Protein AF-0000000084719074 (afdb_homodimer)

Sequence (348 aa):
MGEGAGAAGVDVIIRGARRSDALALYEIMSKPKVIWGTTVMPCTSELTAEKALGEENRHWFIATRARDGHVLGYLYLDWGHGRWRRIASLVMAIHDDAAGQGVGRMLLDKAIHVGFQYLDLQRIELEVYVDNPAAIHLYEKVGFVHEGTKRRNAIRDGVHVDGHMMAILKPLDGMGEGAGAAGVDVIIRGARRSDALALYEIMSKPKVIWGTTVMPCTSELTAEKALGEENRHWFIATRARDGHVLGYLYLDWGHGRWRRIASLVMAIHDDAAGQGVGRMLLDKAIHVGFQYLDLQRIELEVYVDNPAAIHLYEKVGFVHEGTKRRNAIRDGVHVDGHMMAILKPLDG

InterPro domains:
  IPR000182 GNAT domain [PF00583] (27-144)
  IPR000182 GNAT domain [PS51186] (12-173)
  IPR016181 Acyl-CoA N-acyltransferase [SSF55729] (11-170)

Solvent-accessible surface area (backbone atoms only — not comparable to full-atom values): 18556 Å² total; per-residue (Å²): 125,65,72,44,78,27,76,74,73,49,48,36,35,55,40,66,56,52,72,85,43,16,56,59,50,28,54,48,38,62,32,66,68,46,46,70,66,43,79,68,75,56,54,88,36,46,66,52,30,34,54,56,43,69,77,46,36,90,32,31,39,29,33,20,33,62,90,78,58,49,75,36,32,40,37,36,48,49,68,40,60,77,41,26,50,37,30,27,40,51,47,70,49,65,29,78,90,41,61,93,33,45,54,66,56,52,52,49,53,50,50,51,50,46,34,44,72,72,64,63,28,48,30,40,31,37,72,41,45,69,88,38,59,70,60,50,52,51,41,45,72,76,55,36,40,82,34,33,49,41,76,59,54,28,50,55,96,88,36,72,37,42,25,33,33,33,35,36,65,51,79,73,83,125,123,64,71,45,79,28,77,73,72,50,50,35,34,53,41,66,57,54,74,84,44,17,56,59,50,28,54,46,38,60,32,67,68,45,45,68,66,41,79,67,75,54,59,89,37,46,66,52,31,32,54,57,44,69,78,46,35,91,34,31,39,30,33,20,32,63,90,78,57,48,73,38,31,40,36,37,47,50,68,40,59,76,41,26,51,37,31,27,41,52,48,70,49,66,28,78,89,41,61,92,32,44,53,66,56,52,51,48,54,49,51,52,49,46,34,43,71,73,64,61,28,47,28,42,31,38,73,42,44,68,88,38,58,69,61,52,51,50,41,45,72,75,55,36,39,81,33,33,48,42,77,59,54,27,51,55,97,87,36,70,38,40,25,34,33,33,35,37,65,50,77,71,82,125

pLDDT: mean 87.61, std 13.09, range [34.0, 98.75]

Foldseek 3Di:
DDFDQFQPRFTKDKDWDDLVCLVVQLVQLPDPVNCQWDPDHRDPDSVSSSVVCPPCRVQKIWMAGPPPRRTFKIKGWQADDDVRRQETEMDMTGHPVCPPRCRVVVRVVVNVCCSVPPVVHFKYKYKTWPPCVVVVVSCVVSPKDFDDKAWQPDADPNDGTIITMIMDGRDDDD/DDFDQFQPRFTKDKDWDDLVCLVLQLVQLPDPVNCQWDPDHHDPDSVSSSVVCVPQRVQKIWMAGPPPRRTFKIKGWQADDDVRRQETEMDMTGHPVCPPRCSVVVRVVVNVCCSVPPVVHFKYKYKTWPPCVVVVVSCVVSPKDFDDKAWQPDADPNDGTIITMIMDGRDDDD

Secondary structure (DSSP, 8-state):
--EEE-TTS-EEEEEE--GGGHHHHHHHHTSHHHHHH-SSPP--SHHHHHHHHHH-GGGEEEEEETTT--EEEEEEEEE--GGGTTEEEEEEEE-GGGTTTTHHHHHHHHHHHHHHHTS--SEEEEEEETT-HHHHHHHHHHT-EEEEEEEEEEEETTEEEEEEEEEEEPPP--/--EEE-TTS-EEEEEE--GGGHHHHHHHHTSHHHHHH-SSPP-SSHHHHHHHHHH-GGGEEEEEETTT--EEEEEEEEE--GGGTTEEEEEEEE-GGGTTTTHHHHHHHHHHHHHHHTS--SEEEEEEETT-HHHHHHHHHHT-EEEEEEEEEEEETTEEEEEEEEEEEPPP--

Organism: Cystobacter fuscus (strain ATCC 25194 / DSM 2262 / NBRC 100088 / M29) (NCBI:txid1242864)

Nearest PDB structures (foldseek):
  2ge3-assembly1_B  TM=9.144E-01  e=3.349E-14  Agrobacterium tumefaciens
  7kwh-assembly1_D  TM=8.178E-01  e=2.440E-13  Vibrio cholerae O1 biovar El Tor str. N16961
  3tth-assembly1_A  TM=8.278E-01  e=2.746E-12  Coxiella burnetii
  3tth-assembly13_F  TM=8.161E-01  e=4.239E-12  Coxiella burnetii
  3igr-assembly1_A  TM=8.678E-01  e=1.370E-10  Aliivibrio fischeri ES114

Structure (mmCIF, N/CA/C/O backbone):
data_AF-0000000084719074-model_v1
#
loop_
_entity.id
_entity.type
_entity.pdbx_description
1 polymer Acetyltransferase
#
loop_
_atom_site.group_PDB
_atom_site.id
_atom_site.type_symbol
_atom_site.label_atom_id
_atom_site.label_alt_id
_atom_site.label_comp_id
_atom_site.label_asym_id
_atom_site.label_entity_id
_atom_site.label_seq_id
_atom_site.pdbx_PDB_ins_code
_atom_site.Cartn_x
_atom_site.Cartn_y
_atom_site.Cartn_z
_atom_site.occupancy
_atom_site.B_iso_or_equiv
_atom_site.auth_seq_id
_atom_site.auth_comp_id
_atom_site.auth_asym_id
_atom_site.auth_atom_id
_atom_site.pdbx_PDB_model_num
ATOM 1 N N . MET A 1 1 ? -17.156 25.031 9.469 1 34.31 1 MET A N 1
ATOM 2 C CA . MET A 1 1 ? -15.867 25.719 9.469 1 34.31 1 MET A CA 1
ATOM 3 C C . MET A 1 1 ? -15.211 25.625 10.844 1 34.31 1 MET A C 1
ATOM 5 O O . MET A 1 1 ? -15.609 26.344 11.773 1 34.31 1 MET A O 1
ATOM 9 N N . GLY A 1 2 ? -14.773 24.406 11.273 1 39.75 2 GLY A N 1
ATOM 10 C CA . GLY A 1 2 ? -14.445 24.359 12.688 1 39.75 2 GLY A CA 1
ATOM 11 C C . GLY A 1 2 ? -13.172 25.125 13.031 1 39.75 2 GLY A C 1
ATOM 12 O O . GLY A 1 2 ? -12.141 24.922 12.398 1 39.75 2 GLY A O 1
ATOM 13 N N . GLU A 1 3 ? -13.305 26.359 13.391 1 43.91 3 GLU A N 1
ATOM 14 C CA . GLU A 1 3 ? -12.266 27.203 13.977 1 43.91 3 GLU A CA 1
ATOM 15 C C . GLU A 1 3 ? -11.711 26.578 15.258 1 43.91 3 GLU A C 1
ATOM 17 O O . GLU A 1 3 ? -12.453 25.984 16.047 1 43.91 3 GLU A O 1
ATOM 22 N N . GLY A 1 4 ? -10.633 25.969 15.211 1 47.12 4 GLY A N 1
ATOM 23 C CA . GLY A 1 4 ? -10.141 25.562 16.516 1 47.12 4 GLY A CA 1
ATOM 24 C C . GLY A 1 4 ? -8.875 26.281 16.922 1 47.12 4 GLY A C 1
ATOM 25 O O . GLY A 1 4 ? -8.164 26.828 16.078 1 47.12 4 GLY A O 1
ATOM 26 N N . ALA A 1 5 ? -8.805 26.797 18.188 1 49.72 5 ALA A N 1
ATOM 27 C CA . ALA A 1 5 ? -7.637 27.438 18.781 1 49.72 5 ALA A CA 1
ATOM 28 C C . ALA A 1 5 ? -6.449 26.484 18.812 1 49.72 5 ALA A C 1
ATOM 30 O O . ALA A 1 5 ? -6.559 25.359 19.312 1 49.72 5 ALA A O 1
ATOM 31 N N . GLY A 1 6 ? -5.484 26.625 17.938 1 51.47 6 GLY A N 1
ATOM 32 C CA . GLY A 1 6 ? -4.266 25.844 18.031 1 51.47 6 GLY A CA 1
ATOM 33 C C . GLY A 1 6 ? -3.568 25.984 19.375 1 51.47 6 GLY A C 1
ATOM 34 O O . GLY A 1 6 ? -3.963 26.828 20.188 1 51.47 6 GLY A O 1
ATOM 35 N N . ALA A 1 7 ? -2.932 25 19.969 1 51.03 7 ALA A N 1
ATOM 36 C CA . ALA A 1 7 ? -2.316 25.094 21.281 1 51.03 7 ALA A CA 1
ATOM 37 C C . ALA A 1 7 ? -1.535 26.391 21.438 1 51.03 7 ALA A C 1
ATOM 39 O O . ALA A 1 7 ? -1.5 26.969 22.531 1 51.03 7 ALA A O 1
ATOM 40 N N . ALA A 1 8 ? -0.603 26.812 20.562 1 55 8 ALA A N 1
ATOM 41 C CA . ALA A 1 8 ? 0.341 27.859 20.938 1 55 8 ALA A CA 1
ATOM 42 C C . ALA A 1 8 ? -0.21 29.234 20.594 1 55 8 ALA A C 1
ATOM 44 O O . ALA A 1 8 ? 0.548 30.203 20.469 1 55 8 ALA A O 1
ATOM 45 N N . GLY A 1 9 ? -1.487 29.406 20.422 1 61.97 9 GLY A N 1
ATOM 46 C CA . GLY A 1 9 ? -1.935 30.781 20.25 1 61.97 9 GLY A CA 1
ATOM 47 C C . GLY A 1 9 ? -2.258 31.141 18.812 1 61.97 9 GLY A C 1
ATOM 48 O O . GLY A 1 9 ? -2.723 32.25 18.547 1 61.97 9 GLY A O 1
ATOM 49 N N . VAL A 1 10 ? -1.887 30.234 17.906 1 70.81 10 VAL A N 1
ATOM 50 C CA . VAL A 1 10 ? -2.182 30.578 16.516 1 70.81 10 VAL A CA 1
ATOM 51 C C . VAL A 1 10 ? -3.564 30.047 16.141 1 70.81 10 VAL A C 1
ATOM 53 O O . VAL A 1 10 ? -3.875 28.875 16.375 1 70.81 10 VAL A O 1
ATOM 56 N N . ASP A 1 11 ? -4.383 31.016 15.68 1 88.5 11 ASP A N 1
ATOM 57 C CA . ASP A 1 11 ? -5.699 30.609 15.195 1 88.5 11 ASP A CA 1
ATOM 58 C C . ASP A 1 11 ? -5.594 29.875 13.867 1 88.5 11 ASP A C 1
ATOM 60 O O . ASP A 1 11 ? -5.074 30.406 12.891 1 88.5 11 ASP A O 1
ATOM 64 N N . VAL A 1 12 ? -5.914 28.641 13.906 1 93.94 12 VAL A N 1
ATOM 65 C CA . VAL A 1 12 ? -5.793 27.781 12.734 1 93.94 12 VAL A CA 1
ATOM 66 C C . VAL A 1 12 ? -7.18 27.438 12.188 1 93.94 12 VAL A C 1
ATOM 68 O O . VAL A 1 12 ? -8.109 27.172 12.961 1 93.94 12 VAL A O 1
ATOM 71 N N . ILE A 1 13 ? -7.309 27.531 10.859 1 95.25 13 ILE A N 1
ATOM 72 C CA . ILE A 1 13 ? -8.516 27.125 10.156 1 95.25 13 ILE A CA 1
ATOM 73 C C . ILE A 1 13 ? -8.219 25.906 9.281 1 95.25 13 ILE A C 1
ATOM 75 O O . ILE A 1 13 ? -7.242 25.891 8.531 1 95.25 13 ILE A O 1
ATOM 79 N N . ILE A 1 14 ? -9.039 24.875 9.469 1 96.38 14 ILE A N 1
ATOM 80 C CA . ILE A 1 14 ? -8.938 23.719 8.586 1 96.38 14 ILE A CA 1
ATOM 81 C C . ILE A 1 14 ? -10.055 23.766 7.543 1 96.38 14 ILE A C 1
ATOM 83 O O . ILE A 1 14 ? -11.227 23.906 7.887 1 96.38 14 ILE A O 1
ATOM 87 N N . ARG A 1 15 ? -9.719 23.656 6.309 1 94.06 15 ARG A N 1
ATOM 88 C CA . ARG A 1 15 ? -10.688 23.719 5.223 1 94.06 15 ARG A CA 1
ATOM 89 C C . ARG A 1 15 ? -10.305 22.781 4.086 1 94.06 15 ARG A C 1
ATOM 91 O O . ARG A 1 15 ? -9.242 22.156 4.125 1 94.06 15 ARG A O 1
ATOM 98 N N . GLY A 1 16 ? -11.219 22.672 3.115 1 93.88 16 GLY A N 1
ATOM 99 C CA . GLY A 1 16 ? -10.875 21.969 1.893 1 93.88 16 GLY A CA 1
ATOM 100 C C . GLY A 1 16 ? -9.867 22.719 1.031 1 93.88 16 GLY A C 1
ATOM 101 O O . GLY A 1 16 ? -9.648 23.906 1.223 1 93.88 16 GLY A O 1
ATOM 102 N N . ALA A 1 17 ? -9.328 21.969 0.107 1 92.81 17 ALA A N 1
ATOM 103 C CA . ALA A 1 17 ? -8.312 22.562 -0.761 1 92.81 17 ALA A CA 1
ATOM 104 C C . ALA A 1 17 ? -8.945 23.406 -1.852 1 92.81 17 ALA A C 1
ATOM 106 O O . ALA A 1 17 ? -10.078 23.156 -2.27 1 92.81 17 ALA A O 1
ATOM 107 N N . ARG A 1 18 ? -8.242 24.422 -2.229 1 90.12 18 ARG A N 1
ATOM 108 C CA . ARG A 1 18 ? -8.531 25.25 -3.393 1 90.12 18 ARG A CA 1
ATOM 109 C C . ARG A 1 18 ? -7.414 25.172 -4.422 1 90.12 18 ARG A C 1
ATOM 111 O O . ARG A 1 18 ? -6.266 24.875 -4.078 1 90.12 18 ARG A O 1
ATOM 118 N N . ARG A 1 19 ? -7.758 25.406 -5.637 1 87.06 19 ARG A N 1
ATOM 119 C CA . ARG A 1 19 ? -6.742 25.375 -6.684 1 87.06 19 ARG A CA 1
ATOM 120 C C . ARG A 1 19 ? -5.605 26.344 -6.367 1 87.06 19 ARG A C 1
ATOM 122 O O . ARG A 1 19 ? -4.449 26.094 -6.695 1 87.06 19 ARG A O 1
ATOM 129 N N . SER A 1 20 ? -5.961 27.438 -5.758 1 89.31 20 SER A N 1
ATOM 130 C CA . SER A 1 20 ? -4.992 28.484 -5.441 1 89.31 20 SER A CA 1
ATOM 131 C C . SER A 1 20 ? -4.004 28.016 -4.379 1 89.31 20 SER A C 1
ATOM 133 O O . SER A 1 20 ? -3.002 28.688 -4.117 1 89.31 20 SER A O 1
ATOM 135 N N . ASP A 1 21 ? -4.258 26.859 -3.768 1 92.69 21 ASP A N 1
ATOM 136 C CA . ASP A 1 21 ? -3.354 26.328 -2.748 1 92.69 21 ASP A CA 1
ATOM 137 C C . ASP A 1 21 ? -2.16 25.625 -3.381 1 92.69 21 ASP A C 1
ATOM 139 O O . ASP A 1 21 ? -1.209 25.25 -2.688 1 92.69 21 ASP A O 1
ATOM 143 N N . ALA A 1 22 ? -2.184 25.469 -4.676 1 90.94 22 ALA A N 1
ATOM 144 C CA . ALA A 1 22 ? -1.226 24.625 -5.371 1 90.94 22 ALA A CA 1
ATOM 145 C C . ALA A 1 22 ? 0.208 25.062 -5.094 1 90.94 22 ALA A C 1
ATOM 147 O O . ALA A 1 22 ? 1.067 24.234 -4.77 1 90.94 22 ALA A O 1
ATOM 148 N N . LEU A 1 23 ? 0.449 26.328 -5.207 1 90.88 23 LEU A N 1
ATOM 149 C CA . LEU A 1 23 ? 1.805 26.828 -5.008 1 90.88 23 LEU A CA 1
ATOM 150 C C . LEU A 1 23 ? 2.264 26.594 -3.57 1 90.88 23 LEU A C 1
ATOM 152 O O . LEU A 1 23 ? 3.395 26.156 -3.338 1 90.88 23 LEU A O 1
ATOM 156 N N . ALA A 1 24 ? 1.438 26.922 -2.613 1 92.25 24 ALA A N 1
ATOM 157 C CA . ALA A 1 24 ? 1.777 26.734 -1.205 1 92.25 24 ALA A CA 1
ATOM 158 C C . ALA A 1 24 ? 2.053 25.266 -0.894 1 92.25 24 ALA A C 1
ATOM 160 O O . ALA A 1 24 ? 2.965 24.953 -0.128 1 92.25 24 ALA A O 1
ATOM 161 N N . LEU A 1 25 ? 1.274 24.391 -1.476 1 91.12 25 LEU A N 1
ATOM 162 C CA . LEU A 1 25 ? 1.477 22.969 -1.281 1 91.12 25 LEU A CA 1
ATOM 163 C C . LEU A 1 25 ? 2.814 22.516 -1.864 1 91.12 25 LEU A C 1
ATOM 165 O O . LEU A 1 25 ? 3.57 21.797 -1.214 1 91.12 25 LEU A O 1
ATOM 169 N N . TYR A 1 26 ? 3.053 22.969 -3.027 1 90.25 26 TYR A N 1
ATOM 170 C CA . TYR A 1 26 ? 4.332 22.656 -3.658 1 90.25 26 TYR A CA 1
ATOM 171 C C . TYR A 1 26 ? 5.496 23.125 -2.791 1 90.25 26 TYR A C 1
ATOM 173 O O . TYR A 1 26 ? 6.48 22.391 -2.625 1 90.25 26 TYR A O 1
ATOM 181 N N . GLU A 1 27 ? 5.371 24.266 -2.283 1 91.12 27 GLU A N 1
ATOM 182 C CA . GLU A 1 27 ? 6.434 24.828 -1.446 1 91.12 27 GLU A CA 1
ATOM 183 C C . GLU A 1 27 ? 6.66 23.969 -0.205 1 91.12 27 GLU A C 1
ATOM 185 O O . GLU A 1 27 ? 7.805 23.703 0.169 1 91.12 27 GLU A O 1
ATOM 190 N N . ILE A 1 28 ? 5.625 23.609 0.421 1 91.56 28 ILE A N 1
ATOM 191 C CA . ILE A 1 28 ? 5.738 22.766 1.608 1 91.56 28 ILE A CA 1
ATOM 192 C C . ILE A 1 28 ? 6.352 21.422 1.229 1 91.56 28 ILE A C 1
ATOM 194 O O . ILE A 1 28 ? 7.277 20.953 1.891 1 91.56 28 ILE A O 1
ATOM 198 N N . MET A 1 29 ? 5.875 20.875 0.114 1 89.88 29 MET A N 1
ATOM 199 C CA . MET A 1 29 ? 6.309 19.547 -0.33 1 89.88 29 MET A CA 1
ATOM 200 C C . MET A 1 29 ? 7.781 19.562 -0.727 1 89.88 29 MET A C 1
ATOM 202 O O . MET A 1 29 ? 8.438 18.516 -0.728 1 89.88 29 MET A O 1
ATOM 206 N N . SER A 1 30 ? 8.273 20.719 -0.996 1 88.19 30 SER A N 1
ATOM 207 C CA . SER A 1 30 ? 9.641 20.844 -1.494 1 88.19 30 SER A CA 1
ATOM 208 C C . SER A 1 30 ? 10.625 21.094 -0.355 1 88.19 30 SER A C 1
ATOM 210 O O . SER A 1 30 ? 11.836 21.141 -0.573 1 88.19 30 SER A O 1
ATOM 212 N N . LYS A 1 31 ? 10.141 21.25 0.802 1 90.06 31 LYS A N 1
ATOM 213 C CA . LYS A 1 31 ? 11.039 21.484 1.935 1 90.06 31 LYS A CA 1
ATOM 214 C C . LYS A 1 31 ? 11.844 20.234 2.266 1 90.06 31 LYS A C 1
ATOM 216 O O . LYS A 1 31 ? 11.312 19.125 2.242 1 90.06 31 LYS A O 1
ATOM 221 N N . PRO A 1 32 ? 13.062 20.375 2.605 1 87.19 32 PRO A N 1
ATOM 222 C CA . PRO A 1 32 ? 13.953 19.234 2.83 1 87.19 32 PRO A CA 1
ATOM 223 C C . PRO A 1 32 ? 13.453 18.312 3.939 1 87.19 32 PRO A C 1
ATOM 225 O O . PRO A 1 32 ? 13.523 17.094 3.807 1 87.19 32 PRO A O 1
ATOM 228 N N . LYS A 1 33 ? 12.945 18.875 4.992 1 87.12 33 LYS A N 1
ATOM 229 C CA . LYS A 1 33 ? 12.469 18.062 6.105 1 87.12 33 LYS A CA 1
ATOM 230 C C . LYS A 1 33 ? 11.25 17.234 5.699 1 87.12 33 LYS A C 1
ATOM 232 O O . LYS A 1 33 ? 11.102 16.078 6.117 1 87.12 33 LYS A O 1
ATOM 237 N N . VAL A 1 34 ? 10.43 17.859 4.941 1 87.88 34 VAL A N 1
ATOM 238 C CA . VAL A 1 34 ? 9.234 17.172 4.457 1 87.88 34 VAL A CA 1
ATOM 239 C C . VAL A 1 34 ? 9.641 16.047 3.506 1 87.88 34 VAL A C 1
ATOM 241 O O . VAL A 1 34 ? 9.172 14.906 3.639 1 87.88 34 VAL A O 1
ATOM 244 N N . ILE A 1 35 ? 10.5 16.391 2.619 1 84.75 35 ILE A N 1
ATOM 245 C CA . ILE A 1 35 ? 11.008 15.398 1.67 1 84.75 35 ILE A CA 1
ATOM 246 C C . ILE A 1 35 ? 11.656 14.242 2.424 1 84.75 35 ILE A C 1
ATOM 248 O O . ILE A 1 35 ? 11.398 13.078 2.123 1 84.75 35 ILE A O 1
ATOM 252 N N . TRP A 1 36 ? 12.359 14.578 3.393 1 84.75 36 TRP A N 1
ATOM 253 C CA . TRP A 1 36 ? 13.086 13.57 4.156 1 84.75 36 TRP A CA 1
ATOM 254 C C . TRP A 1 36 ? 12.117 12.688 4.949 1 84.75 36 TRP A C 1
ATOM 256 O O . TRP A 1 36 ? 12.328 11.477 5.059 1 84.75 36 TRP A O 1
ATOM 266 N N . GLY A 1 37 ? 11.07 13.195 5.371 1 84.44 37 GLY A N 1
ATOM 267 C CA . GLY A 1 37 ? 10.195 12.5 6.301 1 84.44 37 GLY A CA 1
ATOM 268 C C . GLY A 1 37 ? 9.047 11.781 5.621 1 84.44 37 GLY A C 1
ATOM 269 O O . GLY A 1 37 ? 8.305 11.031 6.262 1 84.44 37 GLY A O 1
ATOM 270 N N . THR A 1 38 ? 8.969 12.016 4.344 1 80.88 38 THR A N 1
ATOM 271 C CA . THR A 1 38 ? 7.797 11.438 3.686 1 80.88 38 THR A CA 1
ATOM 272 C C . THR A 1 38 ? 8.211 10.359 2.695 1 80.88 38 THR A C 1
ATOM 274 O O . THR A 1 38 ? 9.32 10.391 2.158 1 80.88 38 THR A O 1
ATOM 277 N N . THR A 1 39 ? 7.258 9.461 2.566 1 72.38 39 THR A N 1
ATOM 278 C CA . THR A 1 39 ? 7.5 8.328 1.681 1 72.38 39 THR A CA 1
ATOM 279 C C . THR A 1 39 ? 7.102 8.664 0.247 1 72.38 39 THR A C 1
ATOM 281 O O . THR A 1 39 ? 7.562 8.023 -0.7 1 72.38 39 THR A O 1
ATOM 284 N N . VAL A 1 40 ? 6.191 9.602 0.145 1 64.56 40 VAL A N 1
ATOM 285 C CA . VAL A 1 40 ? 5.633 9.938 -1.161 1 64.56 40 VAL A CA 1
ATOM 286 C C . VAL A 1 40 ? 6.512 10.984 -1.844 1 64.56 40 VAL A C 1
ATOM 288 O O . VAL A 1 40 ? 7.078 11.859 -1.181 1 64.56 40 VAL A O 1
ATOM 291 N N . MET A 1 41 ? 6.898 10.664 -3.141 1 60.56 41 MET A N 1
ATOM 292 C CA . MET A 1 41 ? 7.773 11.57 -3.877 1 60.56 41 MET A CA 1
ATOM 293 C C . MET A 1 41 ? 7.156 12.969 -3.971 1 60.56 41 MET A C 1
ATOM 295 O O . MET A 1 41 ? 5.969 13.102 -4.273 1 60.56 41 MET A O 1
ATOM 299 N N . PRO A 1 42 ? 7.992 13.867 -3.676 1 61.66 42 PRO A N 1
ATOM 300 C CA . PRO A 1 42 ? 7.586 15.273 -3.684 1 61.66 42 PRO A CA 1
ATOM 301 C C . PRO A 1 42 ? 7.086 15.734 -5.051 1 61.66 42 PRO A C 1
ATOM 303 O O . PRO A 1 42 ? 7.477 15.18 -6.078 1 61.66 42 PRO A O 1
ATOM 306 N N . CYS A 1 43 ? 6.004 16.359 -5.102 1 65.38 43 CYS A N 1
ATOM 307 C CA . CYS A 1 43 ? 5.566 17.109 -6.281 1 65.38 43 CYS A CA 1
ATOM 308 C C . CYS A 1 43 ? 6.73 17.859 -6.906 1 65.38 43 CYS A C 1
ATOM 310 O O . CYS A 1 43 ? 7.488 18.531 -6.203 1 65.38 43 CYS A O 1
ATOM 312 N N . THR A 1 44 ? 6.801 17.625 -8.195 1 68.62 44 THR A N 1
ATOM 313 C CA . THR A 1 44 ? 7.961 18.172 -8.898 1 68.62 44 THR A CA 1
ATOM 314 C C . THR A 1 44 ? 7.684 19.578 -9.383 1 68.62 44 THR A C 1
ATOM 316 O O . THR A 1 44 ? 8.602 20.281 -9.82 1 68.62 44 THR A O 1
ATOM 319 N N . SER A 1 45 ? 6.402 19.938 -9.367 1 74.81 45 SER A N 1
ATOM 320 C CA . SER A 1 45 ? 6.066 21.266 -9.844 1 74.81 45 SER A CA 1
ATOM 321 C C . SER A 1 45 ? 4.723 21.734 -9.297 1 74.81 45 SER A C 1
ATOM 323 O O . SER A 1 45 ? 3.951 20.938 -8.766 1 74.81 45 SER A O 1
ATOM 325 N N . GLU A 1 46 ? 4.617 22.969 -9.438 1 78.06 46 GLU A N 1
ATOM 326 C CA . GLU A 1 46 ? 3.314 23.531 -9.094 1 78.06 46 GLU A CA 1
ATOM 327 C C . GLU A 1 46 ? 2.205 22.891 -9.922 1 78.06 46 GLU A C 1
ATOM 329 O O . GLU A 1 46 ? 1.106 22.656 -9.422 1 78.06 46 GLU A O 1
ATOM 334 N N . LEU A 1 47 ? 2.475 22.672 -11.078 1 74.94 47 LEU A N 1
ATOM 335 C CA . LEU A 1 47 ? 1.501 22.094 -11.992 1 74.94 47 LEU A CA 1
ATOM 336 C C . LEU A 1 47 ? 1.077 20.703 -11.516 1 74.94 47 LEU A C 1
ATOM 338 O O . LEU A 1 47 ? -0.103 20.359 -11.586 1 74.94 47 LEU A O 1
ATOM 342 N N . THR A 1 48 ? 2 20.016 -11.023 1 76.56 48 THR A N 1
ATOM 343 C CA . THR A 1 48 ? 1.686 18.672 -10.523 1 76.56 48 THR A CA 1
ATOM 344 C C . THR A 1 48 ? 0.817 18.75 -9.273 1 76.56 48 THR A C 1
ATOM 346 O O . THR A 1 48 ? -0.083 17.938 -9.086 1 76.56 48 THR A O 1
ATOM 349 N N . ALA A 1 49 ? 1.174 19.75 -8.555 1 79 49 ALA A N 1
ATOM 350 C CA . ALA A 1 49 ? 0.364 19.969 -7.359 1 79 49 ALA A CA 1
ATOM 351 C C . ALA A 1 49 ? -1.064 20.359 -7.73 1 79 49 ALA A C 1
ATOM 353 O O . ALA A 1 49 ? -2.021 19.891 -7.102 1 79 49 ALA A O 1
ATOM 354 N N . GLU A 1 50 ? -1.224 21.125 -8.688 1 79.06 50 GLU A N 1
ATOM 355 C CA . GLU A 1 50 ? -2.543 21.547 -9.156 1 79.06 50 GLU A CA 1
ATOM 356 C C . GLU A 1 50 ? -3.35 20.359 -9.664 1 79.06 50 GLU A C 1
ATOM 358 O O . GLU A 1 50 ? -4.547 20.234 -9.383 1 79.06 50 GLU A O 1
ATOM 363 N N . LYS A 1 51 ? -2.762 19.594 -10.391 1 77.12 51 LYS A N 1
ATOM 364 C CA . LYS A 1 51 ? -3.43 18.406 -10.922 1 77.12 51 LYS A CA 1
ATOM 365 C C . LYS A 1 51 ? -3.904 17.484 -9.805 1 77.12 51 LYS A C 1
ATOM 367 O O . LYS A 1 51 ? -5.016 16.953 -9.859 1 77.12 51 LYS A O 1
ATOM 372 N N . ALA A 1 52 ? -3.029 17.422 -8.914 1 75.56 52 ALA A N 1
ATOM 373 C CA . ALA A 1 52 ? -3.381 16.578 -7.773 1 75.56 52 ALA A CA 1
ATOM 374 C C . ALA A 1 52 ? -4.586 17.141 -7.027 1 75.56 52 ALA A C 1
ATOM 376 O O . ALA A 1 52 ? -5.441 16.375 -6.562 1 75.56 52 ALA A O 1
ATOM 377 N N . LEU A 1 53 ? -4.625 18.422 -6.906 1 81.06 53 LEU A N 1
ATOM 378 C CA . LEU A 1 53 ? -5.707 19.094 -6.195 1 81.06 53 LEU A CA 1
ATOM 379 C C . LEU A 1 53 ? -7.016 18.969 -6.969 1 81.06 53 LEU A C 1
ATOM 381 O O . LEU A 1 53 ? -8.086 18.844 -6.367 1 81.06 53 LEU A O 1
ATOM 385 N N . GLY A 1 54 ? -7.094 19.109 -8.242 1 70.12 54 GLY A N 1
ATOM 386 C CA . GLY A 1 54 ? -8.266 19.141 -9.094 1 70.12 54 GLY A CA 1
ATOM 387 C C . GLY A 1 54 ? -8.992 17.797 -9.164 1 70.12 54 GLY A C 1
ATOM 388 O O . GLY A 1 54 ? -10.219 17.766 -9.242 1 70.12 54 GLY A O 1
ATOM 389 N N . GLU A 1 55 ? -8.43 16.828 -9.172 1 64.12 55 GLU A N 1
ATOM 390 C CA . GLU A 1 55 ? -9.039 15.516 -9.391 1 64.12 55 GLU A CA 1
ATOM 391 C C . GLU A 1 55 ? -9.648 14.969 -8.102 1 64.12 55 GLU A C 1
ATOM 393 O O . GLU A 1 55 ? -10.625 14.219 -8.141 1 64.12 55 GLU A O 1
ATOM 398 N N . GLU A 1 56 ? -9.211 15.352 -7 1 63.69 56 GLU A N 1
ATOM 399 C CA . GLU A 1 56 ? -9.586 14.656 -5.773 1 63.69 56 GLU A CA 1
ATOM 400 C C . GLU A 1 56 ? -9.68 15.617 -4.594 1 63.69 56 GLU A C 1
ATOM 402 O O . GLU A 1 56 ? -9.203 15.312 -3.498 1 63.69 56 GLU A O 1
ATOM 407 N N . ASN A 1 57 ? -10.352 16.812 -4.754 1 67.06 57 ASN A N 1
ATOM 408 C CA . ASN A 1 57 ? -10.344 17.938 -3.816 1 67.06 57 ASN A CA 1
ATOM 409 C C . ASN A 1 57 ? -10.969 17.547 -2.48 1 67.06 57 ASN A C 1
ATOM 411 O O . ASN A 1 57 ? -10.508 17.984 -1.425 1 67.06 57 ASN A O 1
ATOM 415 N N . ARG A 1 58 ? -11.914 16.578 -2.486 1 76.06 58 ARG A N 1
ATOM 416 C CA . ARG A 1 58 ? -12.617 16.234 -1.255 1 76.06 58 ARG A CA 1
ATOM 417 C C . ARG A 1 58 ? -11.727 15.43 -0.321 1 76.06 58 ARG A C 1
ATOM 419 O O . ARG A 1 58 ? -12.062 15.227 0.848 1 76.06 58 ARG A O 1
ATOM 426 N N . HIS A 1 59 ? -10.594 15.164 -0.714 1 89.12 59 HIS A N 1
ATOM 427 C CA . HIS A 1 59 ? -9.711 14.305 0.07 1 89.12 59 HIS A CA 1
ATOM 428 C C . HIS A 1 59 ? -8.578 15.109 0.698 1 89.12 59 HIS A C 1
ATOM 430 O O . HIS A 1 59 ? -7.77 14.562 1.45 1 89.12 59 HIS A O 1
ATOM 436 N N . TRP A 1 60 ? -8.711 16.438 0.371 1 94.25 60 TRP A N 1
ATOM 437 C CA . TRP A 1 60 ? -7.652 17.312 0.865 1 94.25 60 TRP A CA 1
ATOM 438 C C . TRP A 1 60 ? -8.148 18.141 2.037 1 94.25 60 TRP A C 1
ATOM 440 O O . TRP A 1 60 ? -9.25 18.688 1.998 1 94.25 60 TRP A O 1
ATOM 450 N N . PHE A 1 61 ? -7.332 18.297 3.043 1 96 61 PHE A N 1
ATOM 451 C CA . PHE A 1 61 ? -7.52 19.172 4.191 1 96 61 PHE A CA 1
ATOM 452 C C . PHE A 1 61 ? -6.352 20.141 4.328 1 96 61 PHE A C 1
ATOM 454 O O . PHE A 1 61 ? -5.195 19.719 4.414 1 96 61 PHE A O 1
ATOM 461 N N . ILE A 1 62 ? -6.711 21.391 4.371 1 96.19 62 ILE A N 1
ATOM 462 C CA . ILE A 1 62 ? -5.691 22.422 4.426 1 96.19 62 ILE A CA 1
ATOM 463 C C . ILE A 1 62 ? -5.801 23.188 5.742 1 96.19 62 ILE A C 1
ATOM 465 O O . ILE A 1 62 ? -6.887 23.625 6.125 1 96.19 62 ILE A O 1
ATOM 469 N N . ALA A 1 63 ? -4.68 23.281 6.43 1 97.12 63 ALA A N 1
ATOM 470 C CA . ALA A 1 63 ? -4.594 24.141 7.609 1 97.12 63 ALA A CA 1
ATOM 471 C C . ALA A 1 63 ? -4.02 25.5 7.25 1 97.12 63 ALA A C 1
ATOM 473 O O . ALA A 1 63 ? -2.943 25.594 6.656 1 97.12 63 ALA A O 1
ATOM 474 N N . THR A 1 64 ? -4.762 26.531 7.621 1 96.25 64 THR A N 1
ATOM 475 C CA . THR A 1 64 ? -4.297 27.891 7.355 1 96.25 64 THR A CA 1
ATOM 476 C C . THR A 1 64 ? -4.312 28.734 8.633 1 96.25 64 THR A C 1
ATOM 478 O O . THR A 1 64 ? -5.105 28.469 9.539 1 96.25 64 THR A O 1
ATOM 481 N N . ARG A 1 65 ? -3.361 29.609 8.625 1 94.44 65 ARG A N 1
ATOM 482 C CA . ARG A 1 65 ? -3.391 30.609 9.688 1 94.44 65 ARG A CA 1
ATOM 483 C C . ARG A 1 65 ? -4.559 31.578 9.508 1 94.44 65 ARG A C 1
ATOM 485 O O . ARG A 1 65 ? -4.711 32.188 8.438 1 94.44 65 ARG A O 1
ATOM 492 N N . ALA A 1 66 ? -5.289 31.812 10.523 1 93 66 ALA A N 1
ATOM 493 C CA . ALA A 1 66 ? -6.516 32.594 10.422 1 93 66 ALA A CA 1
ATOM 494 C C . ALA A 1 66 ? -6.207 34.031 10.031 1 93 66 ALA A C 1
ATOM 496 O O . ALA A 1 66 ? -6.934 34.625 9.242 1 93 66 ALA A O 1
ATOM 497 N N . ARG A 1 67 ? -5.137 34.562 10.461 1 91.44 67 ARG A N 1
ATOM 498 C CA . ARG A 1 67 ? -4.84 36 10.344 1 91.44 67 ARG A CA 1
ATOM 499 C C . ARG A 1 67 ? -4.508 36.344 8.906 1 91.44 67 ARG A C 1
ATOM 501 O O . ARG A 1 67 ? -4.816 37.469 8.453 1 91.44 67 ARG A O 1
ATOM 508 N N . ASP A 1 68 ? -3.936 35.5 8.094 1 92 68 ASP A N 1
ATOM 509 C CA . ASP A 1 68 ? -3.447 35.906 6.789 1 92 68 ASP A CA 1
ATOM 510 C C . ASP A 1 68 ? -3.654 34.812 5.746 1 92 68 ASP A C 1
ATOM 512 O O . ASP A 1 68 ? -3.299 35 4.578 1 92 68 ASP A O 1
ATOM 516 N N . GLY A 1 69 ? -4.141 33.688 6.195 1 93.19 69 GLY A N 1
ATOM 517 C CA . GLY A 1 69 ? -4.449 32.656 5.246 1 93.19 69 GLY A CA 1
ATOM 518 C C . GLY A 1 69 ? -3.23 31.828 4.844 1 93.19 69 GLY A C 1
ATOM 519 O O . GLY A 1 69 ? -3.314 30.969 3.965 1 93.19 69 GLY A O 1
ATOM 520 N N . HIS A 1 70 ? -2.111 32.062 5.516 1 93.94 70 HIS A N 1
ATOM 521 C CA . HIS A 1 70 ? -0.896 31.328 5.211 1 93.94 70 HIS A CA 1
ATOM 522 C C . HIS A 1 70 ? -1.091 29.828 5.453 1 93.94 70 HIS A C 1
ATOM 524 O O . HIS A 1 70 ? -1.576 29.438 6.516 1 93.94 70 HIS A O 1
ATOM 530 N N . VAL A 1 71 ? -0.782 29.062 4.395 1 95.5 71 VAL A N 1
ATOM 531 C CA . VAL A 1 71 ? -0.931 27.625 4.523 1 95.5 71 VAL A CA 1
ATOM 532 C C . VAL A 1 71 ? 0.136 27.078 5.469 1 95.5 71 VAL A C 1
ATOM 534 O O . VAL A 1 71 ? 1.33 27.297 5.27 1 95.5 71 VAL A O 1
ATOM 537 N N . LEU A 1 72 ? -0.336 26.312 6.484 1 95.94 72 LEU A N 1
ATOM 538 C CA . LEU A 1 72 ? 0.548 25.812 7.531 1 95.94 72 LEU A CA 1
ATOM 539 C C . LEU A 1 72 ? 0.836 24.328 7.336 1 95.94 72 LEU A C 1
ATOM 541 O O . LEU A 1 72 ? 1.781 23.797 7.918 1 95.94 72 LEU A O 1
ATOM 545 N N . GLY A 1 73 ? 0.053 23.672 6.562 1 95.56 73 GLY A N 1
ATOM 546 C CA . GLY A 1 73 ? 0.182 22.234 6.32 1 95.56 73 GLY A CA 1
ATOM 547 C C . GLY A 1 73 ? -1.006 21.656 5.586 1 95.56 73 GLY A C 1
ATOM 548 O O . GLY A 1 73 ? -1.967 22.359 5.277 1 95.56 73 GLY A O 1
ATOM 549 N N . TYR A 1 74 ? -0.875 20.391 5.262 1 94.62 74 TYR A N 1
ATOM 550 C CA . TYR A 1 74 ? -1.958 19.703 4.562 1 94.62 74 TYR A CA 1
ATOM 551 C C . TYR A 1 74 ? -2.023 18.234 4.965 1 94.62 74 TYR A C 1
ATOM 553 O O . TYR A 1 74 ? -1.072 17.703 5.539 1 94.62 74 TYR A O 1
ATOM 561 N N . LEU A 1 75 ? -3.129 17.688 4.711 1 95.69 75 LEU A N 1
ATOM 562 C CA . LEU A 1 75 ? -3.396 16.266 4.84 1 95.69 75 LEU A CA 1
ATOM 563 C C . LEU A 1 75 ? -4.242 15.758 3.676 1 95.69 75 LEU A C 1
ATOM 565 O O . LEU A 1 75 ? -5.191 16.422 3.26 1 95.69 75 LEU A O 1
ATOM 569 N N . TYR A 1 76 ? -3.801 14.688 3.137 1 93.31 76 TYR A N 1
ATOM 570 C CA . TYR A 1 76 ? -4.484 14.055 2.014 1 93.31 76 TYR A CA 1
ATOM 571 C C . TYR A 1 76 ? -4.859 12.617 2.338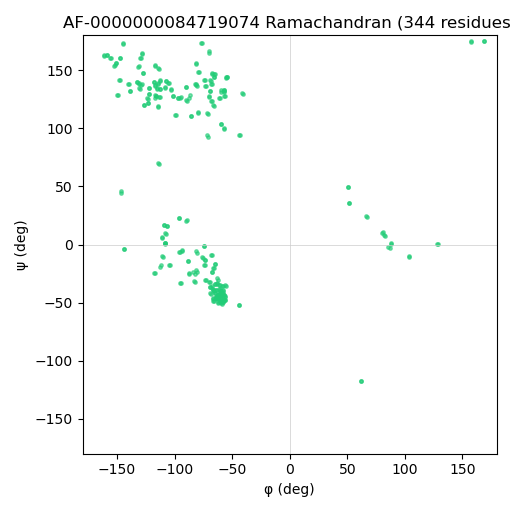 1 93.31 76 TYR A C 1
ATOM 573 O O . TYR A 1 76 ? -4.043 11.859 2.875 1 93.31 76 TYR A O 1
ATOM 581 N N . LEU A 1 77 ? -6.105 12.297 2.094 1 94.19 77 LEU A N 1
ATOM 582 C CA . LEU A 1 77 ? -6.562 10.914 2.191 1 94.19 77 LEU A CA 1
ATOM 583 C C . LEU A 1 77 ? -6.629 10.266 0.813 1 94.19 77 LEU A C 1
ATOM 585 O O . LEU A 1 77 ? -7.469 10.641 -0.012 1 94.19 77 LEU A O 1
ATOM 589 N N . ASP A 1 78 ? -5.742 9.328 0.597 1 91.69 78 ASP A N 1
ATOM 590 C CA . ASP A 1 78 ? -5.738 8.562 -0.648 1 91.69 78 ASP A CA 1
ATOM 591 C C . ASP A 1 78 ? -6.684 7.371 -0.561 1 91.69 78 ASP A C 1
ATOM 593 O O . ASP A 1 78 ? -6.348 6.348 0.043 1 91.69 78 ASP A O 1
ATOM 597 N N . TRP A 1 79 ? -7.773 7.418 -1.296 1 89.06 79 TRP A N 1
ATOM 598 C CA . TRP A 1 79 ? -8.844 6.434 -1.168 1 89.06 79 TRP A CA 1
ATOM 599 C C . TRP A 1 79 ? -8.508 5.16 -1.938 1 89.06 79 TRP A C 1
ATOM 601 O O . TRP A 1 79 ? -8.016 5.223 -3.066 1 89.06 79 TRP A O 1
ATOM 611 N N . GLY A 1 80 ? -8.82 4.156 -1.237 1 86.44 80 GLY A N 1
ATOM 612 C CA . GLY A 1 80 ? -8.703 2.881 -1.931 1 86.44 80 GLY A CA 1
ATOM 613 C C . GLY A 1 80 ? -9.852 2.621 -2.891 1 86.44 80 GLY A C 1
ATOM 614 O O . GLY A 1 80 ? -10.75 3.451 -3.031 1 86.44 80 GLY A O 1
ATOM 615 N N . HIS A 1 81 ? -9.742 1.556 -3.641 1 83.06 81 HIS A N 1
ATOM 616 C CA . HIS A 1 81 ? -10.758 1.149 -4.605 1 83.06 81 HIS A CA 1
ATOM 617 C C . HIS A 1 81 ? -11.133 -0.318 -4.422 1 83.06 81 HIS A C 1
ATOM 619 O O . HIS A 1 81 ? -10.43 -1.063 -3.74 1 83.06 81 HIS A O 1
ATOM 625 N N . GLY A 1 82 ? -12.344 -0.652 -4.977 1 82.56 82 GLY A N 1
ATOM 626 C CA . GLY A 1 82 ? -12.766 -2.041 -4.895 1 82.56 82 GLY A CA 1
ATOM 627 C C . GLY A 1 82 ? -12.945 -2.529 -3.471 1 82.56 82 GLY A C 1
ATOM 628 O O . GLY A 1 82 ? -13.703 -1.936 -2.695 1 82.56 82 GLY A O 1
ATOM 629 N N . ARG A 1 83 ? -12.109 -3.537 -3.104 1 86.25 83 ARG A N 1
ATOM 630 C CA . ARG A 1 83 ? -12.203 -4.125 -1.77 1 86.25 83 ARG A CA 1
ATOM 631 C C . ARG A 1 83 ? -11.641 -3.176 -0.715 1 86.25 83 ARG A C 1
ATOM 633 O O . ARG A 1 83 ? -11.891 -3.354 0.48 1 86.25 83 ARG A O 1
ATOM 640 N N . TRP A 1 84 ? -10.961 -2.193 -1.216 1 88.06 84 TRP A N 1
ATOM 641 C CA . TRP A 1 84 ? -10.336 -1.232 -0.312 1 88.06 84 TRP A CA 1
ATOM 642 C C . TRP A 1 84 ? -11.086 0.097 -0.332 1 88.06 84 TRP A C 1
ATOM 644 O O . TRP A 1 84 ? -10.562 1.115 0.131 1 88.06 84 TRP A O 1
ATOM 654 N N . ARG A 1 85 ? -12.289 0.131 -0.843 1 87.44 85 ARG A N 1
ATOM 655 C CA . ARG A 1 85 ? -13.016 1.371 -1.093 1 87.44 85 ARG A CA 1
ATOM 656 C C . ARG A 1 85 ? -13.328 2.096 0.212 1 87.44 85 ARG A C 1
ATOM 658 O O . ARG A 1 85 ? -13.664 3.281 0.204 1 87.44 85 ARG A O 1
ATOM 665 N N . ARG A 1 86 ? -13.242 1.436 1.322 1 92.06 86 ARG A N 1
ATOM 666 C CA . ARG A 1 86 ? -13.539 2.074 2.6 1 92.06 86 ARG A CA 1
ATOM 667 C C . ARG A 1 86 ? -12.273 2.285 3.418 1 92.06 86 ARG A C 1
ATOM 669 O O . ARG A 1 86 ? -12.336 2.424 4.641 1 92.06 86 ARG A O 1
ATOM 676 N N . ILE A 1 87 ? -11.195 2.193 2.754 1 94.38 87 ILE A N 1
ATOM 677 C CA . ILE A 1 87 ? -9.891 2.412 3.359 1 94.38 87 ILE A CA 1
ATOM 678 C C . ILE A 1 87 ? -9.211 3.609 2.697 1 94.38 87 ILE A C 1
ATOM 680 O O . ILE A 1 87 ? -9.281 3.779 1.479 1 94.38 87 ILE A O 1
ATOM 684 N N . ALA A 1 88 ? -8.547 4.434 3.475 1 95.62 88 ALA A N 1
ATOM 685 C CA . ALA A 1 88 ? -7.75 5.523 2.92 1 95.62 88 ALA A CA 1
ATOM 686 C C . ALA A 1 88 ? -6.352 5.547 3.533 1 95.62 88 ALA A C 1
ATOM 688 O O . ALA A 1 88 ? -6.191 5.32 4.734 1 95.62 88 ALA A O 1
ATOM 689 N N . SER A 1 89 ? -5.398 5.762 2.717 1 95.56 89 SER A N 1
ATOM 690 C CA . SER A 1 89 ? -4.039 6.031 3.18 1 95.56 89 SER A CA 1
ATOM 691 C C . SER A 1 89 ? -3.812 7.523 3.393 1 95.56 89 SER A C 1
ATOM 693 O O . SER A 1 89 ? -4.184 8.344 2.547 1 95.56 89 SER A O 1
ATOM 695 N N . LEU A 1 90 ? -3.205 7.832 4.461 1 95.5 90 LEU A N 1
ATOM 696 C CA . LEU A 1 90 ? -3.043 9.219 4.887 1 95.5 90 LEU A CA 1
ATOM 697 C C . LEU A 1 90 ? -1.626 9.711 4.613 1 95.5 90 LEU A C 1
ATOM 699 O O . LEU A 1 90 ? -0.654 9.016 4.918 1 95.5 90 LEU A O 1
ATOM 703 N N . VAL A 1 91 ? -1.536 10.914 4.02 1 92.5 91 VAL A N 1
ATOM 704 C CA . VAL A 1 91 ? -0.285 11.641 3.854 1 92.5 91 VAL A CA 1
ATOM 705 C C . VAL A 1 91 ? -0.447 13.07 4.379 1 92.5 91 VAL A C 1
ATOM 707 O O . VAL A 1 91 ? -1.472 13.711 4.141 1 92.5 91 VAL A O 1
ATOM 710 N N . MET A 1 92 ? 0.569 13.547 5.094 1 95.06 92 MET A N 1
ATOM 711 C CA . MET A 1 92 ? 0.465 14.914 5.602 1 95.06 92 MET A CA 1
ATOM 712 C C . MET A 1 92 ? 1.844 15.547 5.738 1 95.06 92 MET A C 1
ATOM 714 O O . MET A 1 92 ? 2.854 14.844 5.797 1 95.06 92 MET A O 1
ATOM 718 N N . ALA A 1 93 ? 1.831 16.828 5.711 1 93.69 93 ALA A N 1
ATOM 719 C CA . ALA A 1 93 ? 3.025 17.625 5.973 1 93.69 93 ALA A CA 1
ATOM 720 C C . ALA A 1 93 ? 2.668 18.938 6.652 1 93.69 93 ALA A C 1
ATOM 722 O O . ALA A 1 93 ? 1.616 19.516 6.375 1 93.69 93 ALA A O 1
ATOM 723 N N . ILE A 1 94 ? 3.484 19.297 7.543 1 93.5 94 ILE A N 1
ATOM 724 C CA . ILE A 1 94 ? 3.354 20.562 8.25 1 93.5 94 ILE A CA 1
ATOM 725 C C . ILE A 1 94 ? 4.539 21.469 7.926 1 93.5 94 ILE A C 1
ATOM 727 O O . ILE A 1 94 ? 5.688 21.016 7.895 1 93.5 94 ILE A O 1
ATOM 731 N N . HIS A 1 95 ? 4.184 22.656 7.668 1 90.5 95 HIS A N 1
ATOM 732 C CA . HIS A 1 95 ? 5.246 23.641 7.469 1 90.5 95 HIS A CA 1
ATOM 733 C C . HIS A 1 95 ? 6.195 23.672 8.664 1 90.5 95 HIS A C 1
ATOM 735 O O . HIS A 1 95 ? 5.75 23.625 9.812 1 90.5 95 HIS A O 1
ATOM 741 N N . ASP A 1 96 ? 7.453 23.875 8.375 1 87 96 ASP A N 1
ATOM 742 C CA . ASP A 1 96 ? 8.477 23.859 9.414 1 87 96 ASP A CA 1
ATOM 743 C C . ASP A 1 96 ? 8.18 24.906 10.5 1 87 96 ASP A C 1
ATOM 745 O O . ASP A 1 96 ? 8.352 24.625 11.688 1 87 96 ASP A O 1
ATOM 749 N N . ASP A 1 97 ? 7.652 25.984 10.047 1 83.94 97 ASP A N 1
ATOM 750 C CA . ASP A 1 97 ? 7.41 27.094 10.969 1 83.94 97 ASP A CA 1
ATOM 751 C C . ASP A 1 97 ? 6.188 26.812 11.844 1 83.94 97 ASP A C 1
ATOM 753 O O . ASP A 1 97 ? 5.965 27.516 12.836 1 83.94 97 ASP A O 1
ATOM 757 N N . ALA A 1 98 ? 5.477 25.859 11.539 1 87.69 98 ALA A N 1
ATOM 758 C CA . ALA A 1 98 ? 4.242 25.578 12.266 1 87.69 98 ALA A CA 1
ATOM 759 C C . ALA A 1 98 ? 4.359 24.297 13.078 1 87.69 98 ALA A C 1
ATOM 761 O O . ALA A 1 98 ? 3.396 23.859 13.711 1 87.69 98 ALA A O 1
ATOM 762 N N . ALA A 1 99 ? 5.527 23.75 13.094 1 83.44 99 ALA A N 1
ATOM 763 C CA . ALA A 1 99 ? 5.746 22.5 13.812 1 83.44 99 ALA A CA 1
ATOM 764 C C . ALA A 1 99 ? 5.609 22.719 15.32 1 83.44 99 ALA A C 1
ATOM 766 O O . ALA A 1 99 ? 6.078 23.719 15.859 1 83.44 99 ALA A O 1
ATOM 767 N N . GLY A 1 100 ? 4.945 21.75 15.922 1 83.44 100 GLY A N 1
ATOM 768 C CA . GLY A 1 100 ? 4.828 21.797 17.375 1 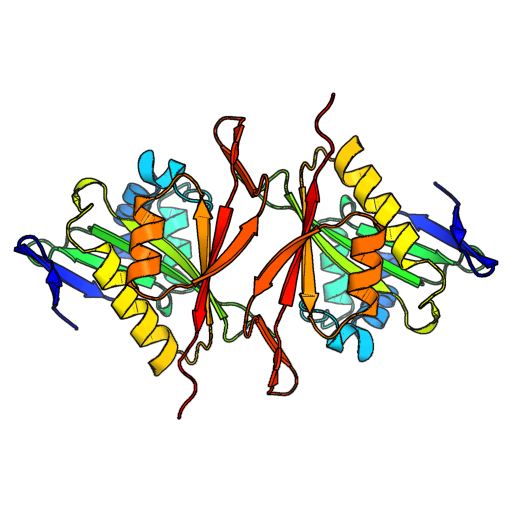83.44 100 GLY A CA 1
ATOM 769 C C . GLY A 1 100 ? 3.734 22.734 17.844 1 83.44 100 GLY A C 1
ATOM 770 O O . GLY A 1 100 ? 3.646 23.031 19.047 1 83.44 100 GLY A O 1
ATOM 771 N N . GLN A 1 101 ? 2.914 23.203 16.953 1 87.06 101 GLN A N 1
ATOM 772 C CA . GLN A 1 101 ? 1.885 24.172 17.312 1 87.06 101 GLN A CA 1
ATOM 773 C C . GLN A 1 101 ? 0.497 23.531 17.297 1 87.06 101 GLN A C 1
ATOM 775 O O . GLN A 1 101 ? -0.514 24.234 17.344 1 87.06 101 GLN A O 1
ATOM 780 N N . GLY A 1 102 ? 0.487 22.25 17.156 1 92.5 102 GLY A N 1
ATOM 781 C CA . GLY A 1 102 ? -0.781 21.547 17.219 1 92.5 102 GLY A CA 1
ATOM 782 C C . GLY A 1 102 ? -1.48 21.453 15.875 1 92.5 102 GLY A C 1
ATOM 783 O O . GLY A 1 102 ? -2.572 20.891 15.773 1 92.5 102 GLY A O 1
ATOM 784 N N . VAL A 1 103 ? -0.911 21.953 14.859 1 94.62 103 VAL A N 1
ATOM 785 C CA . VAL A 1 103 ? -1.504 21.984 13.523 1 94.62 103 VAL A CA 1
ATOM 786 C C . VAL A 1 103 ? -1.729 20.562 13.031 1 94.62 103 VAL A C 1
ATOM 788 O O . VAL A 1 103 ? -2.795 20.25 12.5 1 94.62 103 VAL A O 1
ATOM 791 N N . GLY A 1 104 ? -0.767 19.719 13.25 1 95.81 104 GLY A N 1
ATOM 792 C CA . GLY A 1 104 ? -0.893 18.328 12.852 1 95.81 104 GLY A CA 1
ATOM 793 C C . GLY A 1 104 ? -2.061 17.625 13.516 1 95.81 104 GLY A C 1
ATOM 794 O O . GLY A 1 104 ? -2.822 16.922 12.852 1 95.81 104 GLY A O 1
ATOM 795 N N . ARG A 1 105 ? -2.176 17.875 14.734 1 96.25 105 ARG A N 1
ATOM 796 C CA . ARG A 1 105 ? -3.268 17.266 15.484 1 96.25 105 ARG A CA 1
ATOM 797 C C . ARG A 1 105 ? -4.621 17.734 14.961 1 96.25 105 ARG A C 1
ATOM 799 O O . ARG A 1 105 ? -5.539 16.922 14.797 1 96.25 105 ARG A O 1
ATOM 806 N N . MET A 1 106 ? -4.723 18.953 14.727 1 96 106 MET A N 1
ATOM 807 C CA . MET A 1 106 ? -5.98 19.5 14.227 1 96 106 MET A CA 1
ATOM 808 C C . MET A 1 106 ? -6.34 18.906 12.875 1 96 106 MET A C 1
ATOM 810 O O . MET A 1 106 ? -7.496 18.562 12.625 1 96 106 MET A O 1
ATOM 814 N N . LEU A 1 107 ? -5.355 18.828 12 1 97.19 107 LEU A N 1
ATOM 815 C CA . LEU A 1 107 ? -5.574 18.234 10.688 1 97.19 107 LEU A CA 1
ATOM 816 C C . LEU A 1 107 ? -6.043 16.781 10.82 1 97.19 107 LEU A C 1
ATOM 818 O O . LEU A 1 107 ? -7.016 16.391 10.18 1 97.19 107 LEU A O 1
ATOM 822 N N . LEU A 1 108 ? -5.367 16.078 11.648 1 98 108 LEU A N 1
ATOM 823 C CA . LEU A 1 108 ? -5.695 14.664 11.852 1 98 108 LEU A CA 1
ATOM 824 C C . LEU A 1 108 ? -7.105 14.508 12.406 1 98 108 LEU A C 1
ATOM 826 O O . LEU A 1 108 ? -7.898 13.719 11.891 1 98 108 LEU A O 1
ATOM 830 N N . ASP A 1 109 ? -7.41 15.234 13.445 1 97.12 109 ASP A N 1
ATOM 831 C CA . ASP A 1 109 ? -8.727 15.148 14.062 1 97.12 109 ASP A CA 1
ATOM 832 C C . ASP A 1 109 ? -9.828 15.43 13.055 1 97.12 109 ASP A C 1
ATOM 834 O O . ASP A 1 109 ? -10.828 14.703 12.992 1 97.12 109 ASP A O 1
ATOM 838 N N . LYS A 1 110 ? -9.625 16.438 12.273 1 96.56 110 LYS A N 1
ATOM 839 C CA . LYS A 1 110 ? -10.633 16.812 11.281 1 96.56 110 LYS A CA 1
ATOM 840 C C . LYS A 1 110 ? -10.766 15.734 10.211 1 96.56 110 LYS A C 1
ATOM 842 O O . LYS A 1 110 ? -11.883 15.328 9.867 1 96.56 110 LYS A O 1
ATOM 847 N N . ALA A 1 111 ? -9.664 15.281 9.672 1 97 111 ALA A N 1
ATOM 848 C CA . ALA A 1 111 ? -9.688 14.289 8.602 1 97 111 ALA A CA 1
ATOM 849 C C . ALA A 1 111 ? -10.328 12.984 9.078 1 97 111 ALA A C 1
ATOM 851 O O . ALA A 1 111 ? -11.117 12.375 8.352 1 97 111 ALA A O 1
ATOM 852 N N . ILE A 1 112 ? -9.961 12.586 10.242 1 97.44 112 ILE A N 1
ATOM 853 C CA . ILE A 1 112 ? -10.492 11.352 10.812 1 97.44 112 ILE A CA 1
ATOM 854 C C . ILE A 1 112 ? -12 11.492 11.023 1 97.44 112 ILE A C 1
ATOM 856 O O . ILE A 1 112 ? -12.773 10.602 10.656 1 97.44 112 ILE A O 1
ATOM 860 N N . HIS A 1 113 ? -12.391 12.633 11.602 1 96.19 113 HIS A N 1
ATOM 861 C CA . HIS A 1 113 ? -13.805 12.891 11.828 1 96.19 113 HIS A CA 1
ATOM 862 C C . HIS A 1 113 ? -14.594 12.859 10.516 1 96.19 113 HIS A C 1
ATOM 864 O O . HIS A 1 113 ? -15.594 12.148 10.406 1 96.19 113 HIS A O 1
ATOM 870 N N . VAL A 1 114 ? -14.141 13.57 9.562 1 95 114 VAL A N 1
ATOM 871 C CA . VAL A 1 114 ? -14.82 13.641 8.273 1 95 114 VAL A CA 1
ATOM 872 C C . VAL A 1 114 ? -14.805 12.273 7.602 1 95 114 VAL A C 1
ATOM 874 O O . VAL A 1 114 ? -15.812 11.828 7.059 1 95 114 VAL A O 1
ATOM 877 N N . GLY A 1 115 ? -13.648 11.609 7.605 1 95.25 115 GLY A N 1
ATOM 878 C CA . GLY A 1 115 ? -13.5 10.297 6.988 1 95.25 115 GLY A CA 1
ATOM 879 C C . GLY A 1 115 ? -14.484 9.273 7.523 1 95.25 115 GLY A C 1
ATOM 880 O O . GLY A 1 115 ? -15.148 8.578 6.75 1 95.25 115 GLY A O 1
ATOM 881 N N . PHE A 1 116 ? -14.609 9.188 8.82 1 96 116 PHE A N 1
ATOM 882 C CA . PHE A 1 116 ? -15.422 8.148 9.445 1 96 116 PHE A CA 1
ATOM 883 C C . PHE A 1 116 ? -16.891 8.547 9.469 1 96 116 PHE A C 1
ATOM 885 O O . PHE A 1 116 ? -17.766 7.707 9.281 1 96 116 PHE A O 1
ATOM 892 N N . GLN A 1 117 ? -17.156 9.789 9.57 1 93.88 117 GLN A N 1
ATOM 893 C CA . GLN A 1 117 ? -18.547 10.203 9.781 1 93.88 117 GLN A CA 1
ATOM 894 C C . GLN A 1 117 ? -19.219 10.547 8.461 1 93.88 117 GLN A C 1
ATOM 896 O O . GLN A 1 117 ? -20.422 10.328 8.305 1 93.88 117 GLN A O 1
ATOM 901 N N . TYR A 1 118 ? -18.484 11.078 7.516 1 91.12 118 TYR A N 1
ATOM 902 C CA . TYR A 1 118 ? -19.141 11.625 6.336 1 91.12 118 TYR A CA 1
ATOM 903 C C . TYR A 1 118 ? -18.719 10.867 5.078 1 91.12 118 TYR A C 1
ATOM 905 O O . TYR A 1 118 ? -19.469 10.812 4.102 1 91.12 118 TYR A O 1
ATOM 913 N N . LEU A 1 119 ? -17.562 10.234 5.082 1 89.25 119 LEU A N 1
ATOM 914 C CA . LEU A 1 119 ? -17.062 9.617 3.859 1 89.25 119 LEU A CA 1
ATOM 915 C C . LEU A 1 119 ? -17.141 8.102 3.941 1 89.25 119 LEU A C 1
ATOM 917 O O . LEU A 1 119 ? -16.609 7.398 3.078 1 89.25 119 LEU A O 1
ATOM 921 N N . ASP A 1 120 ? -17.625 7.523 4.988 1 90.19 120 ASP A N 1
ATOM 922 C CA . ASP A 1 120 ? -17.922 6.109 5.195 1 90.19 120 ASP A CA 1
ATOM 923 C C . ASP A 1 120 ? -16.641 5.273 5.199 1 90.19 120 ASP A C 1
ATOM 925 O O . ASP A 1 120 ? -16.641 4.129 4.738 1 90.19 120 ASP A O 1
ATOM 929 N N . LEU A 1 121 ? -15.562 5.875 5.504 1 94.31 121 LEU A N 1
ATOM 930 C CA . LEU A 1 121 ? -14.344 5.102 5.719 1 94.31 121 LEU A CA 1
ATOM 931 C C . LEU A 1 121 ? -14.461 4.23 6.969 1 94.31 121 LEU A C 1
ATOM 933 O O . LEU A 1 121 ? -15.148 4.602 7.926 1 94.31 121 LEU A O 1
ATOM 937 N N . GLN A 1 122 ? -13.828 3.104 6.926 1 95.5 122 GLN A N 1
ATOM 938 C CA . GLN A 1 122 ? -13.789 2.205 8.07 1 95.5 122 GLN A CA 1
ATOM 939 C C . GLN A 1 122 ? -12.375 2.104 8.641 1 95.5 122 GLN A C 1
ATOM 941 O O . GLN A 1 122 ? -12.18 1.644 9.766 1 95.5 122 GLN A O 1
ATOM 946 N N . ARG A 1 123 ? -11.5 2.471 7.848 1 97.31 123 ARG A N 1
ATOM 947 C CA . ARG A 1 123 ? -10.086 2.346 8.203 1 97.31 123 ARG A CA 1
ATOM 948 C C . ARG A 1 123 ? -9.258 3.449 7.547 1 97.31 123 ARG A C 1
ATOM 950 O O . ARG A 1 123 ? -9.445 3.756 6.367 1 97.31 123 ARG A O 1
ATOM 957 N N . ILE A 1 124 ? -8.484 4.141 8.297 1 98.12 124 ILE A N 1
ATOM 958 C CA . ILE A 1 124 ? -7.469 5.07 7.812 1 98.12 124 ILE A CA 1
ATOM 959 C C . ILE A 1 124 ? -6.086 4.582 8.227 1 98.12 124 ILE A C 1
ATOM 961 O O . ILE A 1 124 ? -5.863 4.234 9.391 1 98.12 124 ILE A O 1
ATOM 965 N N . GLU A 1 125 ? -5.207 4.496 7.25 1 98.25 125 GLU A N 1
ATOM 966 C CA . GLU A 1 125 ? -3.885 3.939 7.527 1 98.25 125 GLU A CA 1
ATOM 967 C C . GLU A 1 125 ? -2.779 4.875 7.047 1 98.25 125 GLU A C 1
ATOM 969 O O . GLU A 1 125 ? -3.041 5.824 6.305 1 98.25 125 GLU A O 1
ATOM 974 N N . LEU A 1 126 ? -1.592 4.598 7.547 1 96.75 126 LEU A N 1
ATOM 975 C CA . LEU A 1 126 ? -0.429 5.375 7.133 1 96.75 126 LEU A CA 1
ATOM 976 C C . LEU A 1 126 ? 0.855 4.574 7.316 1 96.75 126 LEU A C 1
ATOM 978 O O . LEU A 1 126 ? 0.858 3.547 7.996 1 96.75 126 LEU A O 1
ATOM 982 N N . GLU A 1 127 ? 1.831 5.012 6.633 1 95.75 127 GLU A N 1
ATOM 983 C CA . GLU A 1 127 ? 3.201 4.547 6.84 1 95.75 127 GLU A CA 1
ATOM 984 C C . GLU A 1 127 ? 4.105 5.688 7.301 1 95.75 127 GLU A C 1
ATOM 986 O O . GLU A 1 127 ? 4.012 6.805 6.789 1 95.75 127 GLU A O 1
ATOM 991 N N . VAL A 1 128 ? 4.938 5.395 8.281 1 95.88 128 VAL A N 1
ATOM 992 C CA . VAL A 1 128 ? 5.848 6.391 8.836 1 95.88 128 VAL A CA 1
ATOM 993 C C . VAL A 1 128 ? 7.207 5.758 9.117 1 95.88 128 VAL A C 1
ATOM 995 O O . VAL A 1 128 ? 7.285 4.625 9.602 1 95.88 128 VAL A O 1
ATOM 998 N N . TYR A 1 129 ? 8.219 6.504 8.781 1 95.06 129 TYR A N 1
ATOM 999 C CA . TYR A 1 129 ? 9.555 5.984 9.047 1 95.06 129 TYR A CA 1
ATOM 1000 C C . TYR A 1 129 ? 9.797 5.836 10.539 1 95.06 129 TYR A C 1
ATOM 1002 O O . TYR A 1 129 ? 9.391 6.691 11.328 1 95.06 129 TYR A O 1
ATOM 1010 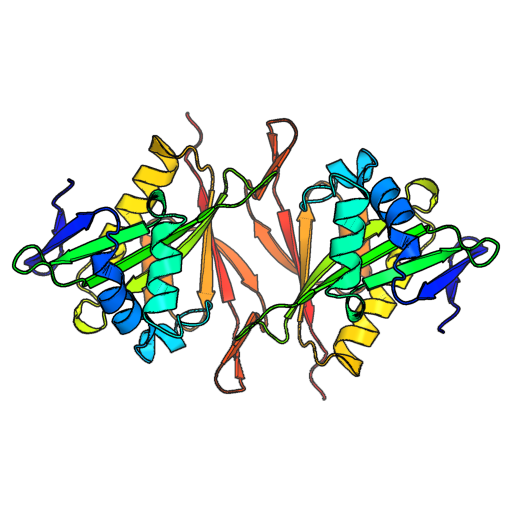N N . VAL A 1 130 ? 10.562 4.836 10.883 1 96.25 130 VAL A N 1
ATOM 1011 C CA . VAL A 1 130 ? 10.781 4.496 12.289 1 96.25 130 VAL A CA 1
ATOM 1012 C C . VAL A 1 130 ? 11.578 5.605 12.961 1 96.25 130 VAL A C 1
ATOM 1014 O O . VAL A 1 130 ? 11.516 5.77 14.188 1 96.25 130 VAL A O 1
ATOM 1017 N N . ASP A 1 131 ? 12.305 6.348 12.203 1 94.19 131 ASP A N 1
ATOM 1018 C CA . ASP A 1 131 ? 13.156 7.387 12.773 1 94.19 131 ASP A CA 1
ATOM 1019 C C . ASP A 1 131 ? 12.469 8.75 12.742 1 94.19 131 ASP A C 1
ATOM 1021 O O . ASP A 1 131 ? 13.133 9.781 12.719 1 94.19 131 ASP A O 1
ATOM 1025 N N . ASN A 1 132 ? 11.172 8.758 12.688 1 92.75 132 ASN A N 1
ATOM 1026 C CA . ASN A 1 132 ? 10.352 9.953 12.836 1 92.75 132 ASN A CA 1
ATOM 1027 C C . ASN A 1 132 ? 9.5 9.906 14.102 1 92.75 132 ASN A C 1
ATOM 1029 O O . ASN A 1 132 ? 8.273 9.836 14.031 1 92.75 132 ASN A O 1
ATOM 1033 N N . PRO A 1 133 ? 10.156 10.023 15.227 1 94.38 133 PRO A N 1
ATOM 1034 C CA . PRO A 1 133 ? 9.43 9.852 16.484 1 94.38 133 PRO A CA 1
ATOM 1035 C C . PRO A 1 133 ? 8.344 10.906 16.688 1 94.38 133 PRO A C 1
ATOM 1037 O O . PRO A 1 133 ? 7.312 10.625 17.312 1 94.38 133 PRO A O 1
ATOM 1040 N N . ALA A 1 134 ? 8.578 12.109 16.203 1 91.94 134 ALA A N 1
ATOM 1041 C CA . ALA A 1 134 ? 7.59 13.172 16.359 1 91.94 134 ALA A CA 1
ATOM 1042 C C . ALA A 1 134 ? 6.27 12.797 15.703 1 91.94 134 ALA A C 1
ATOM 1044 O O . ALA A 1 134 ? 5.203 12.93 16.312 1 91.94 134 ALA A O 1
ATOM 1045 N N . ALA A 1 135 ? 6.332 12.344 14.484 1 94.06 135 ALA A N 1
ATOM 1046 C CA . ALA A 1 135 ? 5.129 11.93 13.766 1 94.06 135 ALA A CA 1
ATOM 1047 C C . ALA A 1 135 ? 4.484 10.719 14.43 1 94.06 135 ALA A C 1
ATOM 1049 O O . ALA A 1 135 ? 3.266 10.664 14.602 1 94.06 135 ALA A O 1
ATOM 1050 N N . ILE A 1 136 ? 5.312 9.766 14.859 1 96.94 136 ILE A N 1
ATOM 1051 C CA . ILE A 1 136 ? 4.824 8.547 15.492 1 96.94 136 ILE A CA 1
ATOM 1052 C C . ILE A 1 136 ? 4.043 8.898 16.75 1 96.94 136 ILE A C 1
ATOM 1054 O O . ILE A 1 136 ? 2.93 8.414 16.953 1 96.94 136 ILE A O 1
ATOM 1058 N N . HIS A 1 137 ? 4.617 9.703 17.562 1 96.69 137 HIS A N 1
ATOM 1059 C CA . HIS A 1 137 ? 3.969 10.117 18.797 1 96.69 137 HIS A CA 1
ATOM 1060 C C . HIS A 1 137 ? 2.643 10.82 18.516 1 96.69 137 HIS A C 1
ATOM 1062 O O . HIS A 1 137 ? 1.646 10.562 19.203 1 96.69 137 HIS A O 1
ATOM 1068 N N . LEU A 1 138 ? 2.641 11.688 17.562 1 96.5 138 LEU A N 1
ATOM 1069 C CA . LEU A 1 138 ? 1.418 12.383 17.188 1 96.5 138 LEU A CA 1
ATOM 1070 C C . LEU A 1 138 ? 0.333 11.391 16.781 1 96.5 138 LEU A C 1
ATOM 1072 O O . LEU A 1 138 ? -0.807 11.484 17.234 1 96.5 138 LEU A O 1
ATOM 1076 N N . TYR A 1 139 ? 0.667 10.438 15.898 1 98.06 139 TYR A N 1
ATOM 1077 C CA . TYR A 1 139 ? -0.295 9.453 15.422 1 98.06 139 TYR A CA 1
ATOM 1078 C C . TYR A 1 139 ? -0.831 8.609 16.578 1 98.06 139 TYR A C 1
ATOM 1080 O O . TYR A 1 139 ? -2.035 8.359 16.656 1 98.06 139 TYR A O 1
ATOM 1088 N N . GLU A 1 140 ? 0.067 8.203 17.438 1 98.25 140 GLU A N 1
ATOM 1089 C CA . GLU A 1 140 ? -0.342 7.43 18.609 1 98.25 140 GLU A CA 1
ATOM 1090 C C . GLU A 1 140 ? -1.292 8.227 19.5 1 98.25 140 GLU A C 1
ATOM 1092 O O . GLU A 1 140 ? -2.301 7.699 19.969 1 98.25 140 GLU A O 1
ATOM 1097 N N . LYS A 1 141 ? -0.96 9.43 19.688 1 97.06 141 LYS A N 1
ATOM 1098 C CA . LYS A 1 141 ? -1.768 10.297 20.547 1 97.06 141 LYS A CA 1
ATOM 1099 C C . LYS A 1 141 ? -3.182 10.453 19.984 1 97.06 141 LYS A C 1
ATOM 1101 O O . LYS A 1 141 ? -4.145 10.555 20.75 1 97.06 141 LYS A O 1
ATOM 1106 N N . VAL A 1 142 ? -3.271 10.477 18.719 1 97.12 142 VAL A N 1
ATOM 1107 C CA . VAL A 1 142 ? -4.562 10.703 18.078 1 97.12 142 VAL A CA 1
ATOM 1108 C C . VAL A 1 142 ? -5.367 9.398 18.062 1 97.12 142 VAL A C 1
ATOM 1110 O O . VAL A 1 142 ? -6.59 9.422 17.906 1 97.12 142 VAL A O 1
ATOM 1113 N N . GLY A 1 143 ? -4.68 8.227 18.141 1 97.75 143 GLY A N 1
ATOM 1114 C CA . GLY A 1 143 ? -5.414 6.977 18.266 1 97.75 143 GLY A CA 1
ATOM 1115 C C . GLY A 1 143 ? -4.984 5.938 17.25 1 97.75 143 GLY A C 1
ATOM 1116 O O . GLY A 1 143 ? -5.543 4.84 17.203 1 97.75 143 GLY A O 1
ATOM 1117 N N . PHE A 1 144 ? -4.008 6.289 16.406 1 98.69 144 PHE A N 1
ATOM 1118 C CA . PHE A 1 144 ? -3.475 5.277 15.508 1 98.69 144 PHE A CA 1
ATOM 1119 C C . PHE A 1 144 ? -2.764 4.176 16.281 1 98.69 144 PHE A C 1
ATOM 1121 O O . PHE A 1 144 ? -2.082 4.441 17.266 1 98.69 144 PHE A O 1
ATOM 1128 N N . VAL A 1 145 ? -2.9 2.957 15.781 1 98.56 145 VAL A N 1
ATOM 1129 C CA . VAL A 1 145 ? -2.285 1.79 16.406 1 98.56 145 VAL A CA 1
ATOM 1130 C C . VAL A 1 145 ? -1.221 1.209 15.477 1 98.56 145 VAL A C 1
ATOM 1132 O O . VAL A 1 145 ? -1.429 1.118 14.258 1 98.56 145 VAL A O 1
ATOM 1135 N N . HIS A 1 146 ? -0.113 0.814 16.047 1 98.62 146 HIS A N 1
ATOM 1136 C CA . HIS A 1 146 ? 0.951 0.138 15.312 1 98.62 146 HIS A CA 1
ATOM 1137 C C . HIS A 1 146 ? 0.51 -1.248 14.859 1 98.62 146 HIS A C 1
ATOM 1139 O O . HIS A 1 146 ? 0.123 -2.082 15.68 1 98.62 146 HIS A O 1
ATOM 1145 N N . GLU A 1 147 ? 0.605 -1.451 13.578 1 98.75 147 GLU A N 1
ATOM 1146 C CA . GLU A 1 147 ? 0.132 -2.732 13.062 1 98.75 147 GLU A CA 1
ATOM 1147 C C . GLU A 1 147 ? 1.293 -3.594 12.578 1 98.75 147 GLU A C 1
ATOM 1149 O O . GLU A 1 147 ? 1.105 -4.766 12.242 1 98.75 147 GLU A O 1
ATOM 1154 N N . GLY A 1 148 ? 2.4 -3.031 12.5 1 98.5 148 GLY A N 1
ATOM 1155 C CA . GLY A 1 148 ? 3.586 -3.77 12.094 1 98.5 148 GLY A CA 1
ATOM 1156 C C . GLY A 1 148 ? 4.68 -2.879 11.531 1 98.5 148 GLY A C 1
ATOM 1157 O O . GLY A 1 148 ? 4.5 -1.664 11.422 1 98.5 148 GLY A O 1
ATOM 1158 N N . THR A 1 149 ? 5.82 -3.518 11.25 1 98.56 149 THR A N 1
ATOM 1159 C CA . THR A 1 149 ? 6.984 -2.803 10.75 1 98.56 149 THR A CA 1
ATOM 1160 C C . THR A 1 149 ? 7.492 -3.441 9.461 1 98.56 149 THR A C 1
ATOM 1162 O O . THR A 1 149 ? 7.75 -4.648 9.414 1 98.56 149 THR A O 1
ATOM 1165 N N . LYS A 1 150 ? 7.512 -2.678 8.406 1 97.75 150 LYS A N 1
ATOM 1166 C CA . LYS A 1 150 ? 8.148 -3.092 7.16 1 97.75 150 LYS A CA 1
ATOM 1167 C C . LYS A 1 150 ? 9.664 -2.908 7.23 1 97.75 150 LYS A C 1
ATOM 1169 O O . LYS A 1 150 ? 10.156 -1.779 7.297 1 97.75 150 LYS A O 1
ATOM 1174 N N . ARG A 1 151 ? 10.422 -3.969 7.199 1 97.38 151 ARG A N 1
ATOM 1175 C CA . ARG A 1 151 ? 11.883 -3.904 7.188 1 97.38 151 ARG A CA 1
ATOM 1176 C C . ARG A 1 151 ? 12.398 -3.453 5.828 1 97.38 151 ARG A C 1
ATOM 1178 O O . ARG A 1 151 ? 11.891 -3.877 4.789 1 97.38 151 ARG A O 1
ATOM 1185 N N . ARG A 1 152 ? 13.398 -2.539 5.848 1 95.75 152 ARG A N 1
ATOM 1186 C CA . ARG A 1 152 ? 13.992 -2.014 4.621 1 95.75 152 ARG A CA 1
ATOM 1187 C C . ARG A 1 152 ? 12.914 -1.525 3.658 1 95.75 152 ARG A C 1
ATOM 1189 O O . ARG A 1 152 ? 12.93 -1.867 2.475 1 95.75 152 ARG A O 1
ATOM 1196 N N . ASN A 1 153 ? 12 -0.72 4.199 1 93.12 153 ASN A N 1
ATOM 1197 C CA . ASN A 1 153 ? 10.797 -0.253 3.521 1 93.12 153 ASN A CA 1
ATOM 1198 C C . ASN A 1 153 ? 11.117 0.814 2.479 1 93.12 153 ASN A C 1
ATOM 1200 O O . ASN A 1 153 ? 10.297 1.1 1.604 1 93.12 153 ASN A O 1
ATOM 1204 N N . ALA A 1 154 ? 12.289 1.418 2.553 1 91.19 154 ALA A N 1
ATOM 1205 C CA . ALA A 1 154 ? 12.68 2.486 1.635 1 91.19 154 ALA A CA 1
ATOM 1206 C C . ALA A 1 154 ? 14.188 2.691 1.637 1 91.19 154 ALA A C 1
ATOM 1208 O O . ALA A 1 154 ? 14.883 2.217 2.537 1 91.19 154 ALA A O 1
ATOM 1209 N N . ILE A 1 155 ? 14.57 3.359 0.585 1 87.88 155 ILE A N 1
ATOM 1210 C CA . ILE A 1 155 ? 15.961 3.814 0.527 1 87.88 155 ILE A CA 1
ATOM 1211 C C . ILE A 1 155 ? 16 5.34 0.571 1 87.88 155 ILE A C 1
ATOM 1213 O O . ILE A 1 155 ? 15.406 6.008 -0.273 1 87.88 155 ILE A O 1
ATOM 1217 N N . ARG A 1 156 ? 16.625 5.797 1.57 1 86 156 ARG A N 1
ATOM 1218 C CA . ARG A 1 156 ? 16.828 7.23 1.749 1 86 156 ARG A CA 1
ATOM 1219 C C . ARG A 1 156 ? 18.312 7.555 1.867 1 86 156 ARG A C 1
ATOM 1221 O O . ARG A 1 156 ? 19 7.074 2.781 1 86 156 ARG A O 1
ATOM 1228 N N . ASP A 1 157 ? 18.781 8.414 0.946 1 83.94 157 ASP A N 1
ATOM 1229 C CA . ASP A 1 157 ? 20.203 8.773 0.919 1 83.94 157 ASP A CA 1
ATOM 1230 C C . ASP A 1 157 ? 21.078 7.523 0.916 1 83.94 157 ASP A C 1
ATOM 1232 O O . ASP A 1 157 ? 22.047 7.438 1.676 1 83.94 157 ASP A O 1
ATOM 1236 N N . GLY A 1 158 ? 20.641 6.488 0.259 1 83.62 158 GLY A N 1
ATOM 1237 C CA . GLY A 1 158 ? 21.438 5.281 0.058 1 83.62 158 GLY A CA 1
ATOM 1238 C C . GLY A 1 158 ? 21.312 4.289 1.2 1 83.62 158 GLY A C 1
ATOM 1239 O O . GLY A 1 158 ? 21.906 3.211 1.161 1 83.62 158 GLY A O 1
ATOM 1240 N N . VAL A 1 159 ? 20.578 4.68 2.195 1 88.5 159 VAL A N 1
ATOM 1241 C CA . VAL A 1 159 ? 20.453 3.818 3.367 1 88.5 159 VAL A CA 1
ATOM 1242 C C . VAL A 1 159 ? 19.016 3.305 3.469 1 88.5 159 VAL A C 1
ATOM 1244 O O . VAL A 1 159 ? 18.062 4.055 3.246 1 88.5 159 VAL A O 1
ATOM 1247 N N . HIS A 1 160 ? 18.938 2.027 3.881 1 91 160 HIS A N 1
ATOM 1248 C CA . HIS A 1 160 ? 17.609 1.447 4.102 1 91 160 HIS A CA 1
ATOM 1249 C C . HIS A 1 160 ? 16.984 1.974 5.391 1 91 160 HIS A C 1
ATOM 1251 O O . HIS A 1 160 ? 17.688 2.139 6.398 1 91 160 HIS A O 1
ATOM 1257 N N . VAL A 1 161 ? 15.711 2.184 5.297 1 94.31 161 VAL A N 1
ATOM 1258 C CA . VAL A 1 161 ? 14.984 2.607 6.488 1 94.31 161 VAL A CA 1
ATOM 1259 C C . VAL A 1 161 ? 13.711 1.776 6.641 1 94.31 161 VAL A C 1
ATOM 1261 O O . VAL A 1 161 ? 13.047 1.46 5.652 1 94.31 161 VAL A O 1
ATOM 1264 N N . ASP A 1 162 ? 13.461 1.44 7.875 1 96.81 162 ASP A N 1
ATOM 1265 C CA . ASP A 1 162 ? 12.234 0.72 8.188 1 96.81 162 ASP A CA 1
ATOM 1266 C C . ASP A 1 162 ? 11.047 1.676 8.289 1 96.81 162 ASP A C 1
ATOM 1268 O O . ASP A 1 162 ? 11.227 2.879 8.484 1 96.81 162 ASP A O 1
ATOM 1272 N N . GLY A 1 163 ? 9.828 1.121 8.062 1 96.5 163 GLY A N 1
ATOM 1273 C CA . GLY A 1 163 ? 8.602 1.894 8.188 1 96.5 163 GLY A CA 1
ATOM 1274 C C . GLY A 1 163 ? 7.551 1.211 9.039 1 96.5 163 GLY A C 1
ATOM 1275 O O . GLY A 1 163 ? 7.352 -0 8.938 1 96.5 163 GLY A O 1
ATOM 1276 N N . HIS A 1 164 ? 6.977 1.968 9.906 1 97.88 164 HIS A N 1
ATOM 1277 C CA . HIS A 1 164 ? 5.832 1.479 10.672 1 97.88 164 HIS A CA 1
ATOM 1278 C C . HIS A 1 164 ? 4.543 1.602 9.859 1 97.88 164 HIS A C 1
ATOM 1280 O O . HIS A 1 164 ? 4.324 2.609 9.188 1 97.88 164 HIS A O 1
ATOM 1286 N N . MET A 1 165 ? 3.762 0.593 9.953 1 98 165 MET A N 1
ATOM 1287 C CA . MET A 1 165 ? 2.373 0.668 9.508 1 98 165 MET A CA 1
ATOM 1288 C C . MET A 1 165 ? 1.442 0.951 10.688 1 98 165 MET A C 1
ATOM 1290 O O . MET A 1 165 ? 1.498 0.262 11.703 1 98 165 MET A O 1
ATOM 1294 N N . MET A 1 166 ? 0.661 1.969 10.555 1 98.56 166 MET A N 1
ATOM 1295 C CA . MET A 1 166 ? -0.301 2.332 11.594 1 98.56 166 MET A CA 1
ATOM 1296 C C . MET A 1 166 ? -1.685 2.562 10.992 1 98.56 166 MET A C 1
ATOM 1298 O O . MET A 1 166 ? -1.807 2.902 9.812 1 98.56 166 MET A O 1
ATOM 1302 N N . ALA A 1 167 ? -2.676 2.34 11.852 1 98.75 167 ALA A N 1
ATOM 1303 C CA . ALA A 1 167 ? -4.039 2.557 11.375 1 98.75 167 ALA A CA 1
ATOM 1304 C C . ALA A 1 167 ? -4.969 2.936 12.523 1 98.75 167 ALA A C 1
ATOM 1306 O O . ALA A 1 167 ? -4.672 2.66 13.688 1 98.75 167 ALA A O 1
ATOM 1307 N N . ILE A 1 168 ? -5.973 3.623 12.195 1 98.44 168 ILE A N 1
ATOM 1308 C CA . ILE A 1 168 ? -7.102 3.891 13.078 1 98.44 168 ILE A CA 1
ATOM 1309 C C . ILE A 1 168 ? -8.391 3.385 12.438 1 98.44 168 ILE A C 1
ATOM 1311 O O . ILE A 1 168 ? -8.586 3.518 11.227 1 98.44 168 ILE A O 1
ATOM 1315 N N . LEU A 1 169 ? -9.227 2.689 13.227 1 97.94 169 LEU A N 1
ATOM 1316 C CA . LEU A 1 169 ? -10.461 2.082 12.742 1 97.94 169 LEU A CA 1
ATOM 1317 C C . LEU A 1 169 ? -11.68 2.85 13.234 1 97.94 169 LEU A C 1
ATOM 1319 O O . LEU A 1 169 ? -11.688 3.348 14.359 1 97.94 169 LEU A O 1
ATOM 1323 N N . LYS A 1 170 ? -12.594 2.941 12.344 1 95.56 170 LYS A N 1
ATOM 1324 C CA . LYS A 1 170 ? -13.883 3.463 12.805 1 95.56 170 LYS A CA 1
ATOM 1325 C C . LYS A 1 170 ? -14.438 2.625 13.953 1 95.56 170 LYS A C 1
ATOM 1327 O O . LYS A 1 170 ? -14.484 1.396 13.859 1 95.56 170 LYS A O 1
ATOM 1332 N N . PRO A 1 171 ? -14.789 3.322 15.039 1 90.88 171 PRO A N 1
ATOM 1333 C CA . PRO A 1 171 ? -15.375 2.561 16.141 1 90.88 171 PRO A CA 1
ATOM 1334 C C . PRO A 1 171 ? -16.625 1.784 15.727 1 90.88 171 PRO A C 1
ATOM 1336 O O . PRO A 1 171 ? -17.406 2.264 14.906 1 90.88 171 PRO A O 1
ATOM 1339 N N . LEU A 1 172 ? -16.703 0.493 16.078 1 81.12 172 LEU A N 1
ATOM 1340 C CA . LEU A 1 172 ? -17.891 -0.321 15.789 1 81.12 172 LEU A CA 1
ATOM 1341 C C . LEU A 1 172 ? -19.094 0.167 16.578 1 81.12 172 LEU A C 1
ATOM 1343 O O . LEU A 1 172 ? -18.953 0.633 17.719 1 81.12 172 LEU A O 1
ATOM 1347 N N . ASP A 1 173 ? -20.156 0.57 15.922 1 66.75 173 ASP A N 1
ATOM 1348 C CA . ASP A 1 173 ? -21.359 0.998 16.625 1 66.75 173 ASP A CA 1
ATOM 1349 C C . ASP A 1 173 ? -21.703 0.041 17.766 1 66.75 173 ASP A C 1
ATOM 1351 O O . ASP A 1 173 ? -21.641 -1.179 17.594 1 66.75 173 ASP A O 1
ATOM 1355 N N . GLY A 1 174 ? -21.266 0.31 19.047 1 47.28 174 GLY A N 1
ATOM 1356 C CA . GLY A 1 174 ? -21.844 -0.408 20.172 1 47.28 174 GLY A CA 1
ATOM 1357 C C . GLY A 1 174 ? -23.328 -0.656 20.016 1 47.28 174 GLY A C 1
ATOM 1358 O O . GLY A 1 174 ? -24 0.026 19.234 1 47.28 174 GLY A O 1
ATOM 1359 N N . MET B 1 1 ? 15.492 -20.656 -19.469 1 34 1 MET B N 1
ATOM 1360 C CA . MET B 1 1 ? 14.188 -21.312 -19.516 1 34 1 MET B CA 1
ATOM 1361 C C . MET B 1 1 ? 14.102 -22.406 -18.438 1 34 1 MET B C 1
ATOM 1363 O O . MET B 1 1 ? 14.688 -23.469 -18.594 1 34 1 MET B O 1
ATOM 1367 N N . GLY B 1 2 ? 14.07 -22.016 -17.141 1 39.78 2 GLY B N 1
ATOM 1368 C CA . GLY B 1 2 ? 14.289 -23.109 -16.203 1 39.78 2 GLY B CA 1
ATOM 1369 C C . GLY B 1 2 ? 13.117 -24.062 -16.109 1 39.78 2 GLY B C 1
ATOM 1370 O O . GLY B 1 2 ? 11.969 -23.641 -15.969 1 39.78 2 GLY B O 1
ATOM 1371 N N . GLU B 1 3 ? 13.148 -25.109 -16.859 1 43.78 3 GLU B N 1
ATOM 1372 C CA . GLU B 1 3 ? 12.258 -26.266 -16.781 1 43.78 3 GLU B CA 1
ATOM 1373 C C . GLU B 1 3 ? 12.289 -26.906 -15.391 1 43.78 3 GLU B C 1
ATOM 1375 O O . GLU B 1 3 ? 13.352 -26.984 -14.766 1 43.78 3 GLU B O 1
ATOM 1380 N N . GLY B 1 4 ? 11.383 -26.641 -14.57 1 47.28 4 GLY B N 1
ATOM 1381 C CA . GLY B 1 4 ? 11.453 -27.438 -13.352 1 47.28 4 GLY B CA 1
ATOM 1382 C C . GLY B 1 4 ? 10.297 -28.406 -13.211 1 47.28 4 GLY B C 1
ATOM 1383 O O . GLY B 1 4 ? 9.258 -28.25 -13.852 1 47.28 4 GLY B O 1
ATOM 1384 N N . ALA B 1 5 ? 10.586 -29.688 -12.852 1 49.69 5 ALA B N 1
ATOM 1385 C CA . ALA B 1 5 ? 9.609 -30.734 -12.578 1 49.69 5 ALA B CA 1
ATOM 1386 C C . ALA B 1 5 ? 8.688 -30.344 -11.43 1 49.69 5 ALA B C 1
ATOM 1388 O O . ALA B 1 5 ? 9.156 -29.969 -10.344 1 49.69 5 ALA B O 1
ATOM 1389 N N . GLY B 1 6 ? 7.465 -29.953 -11.711 1 51.28 6 GLY B N 1
ATOM 1390 C CA . GLY B 1 6 ? 6.508 -29.734 -10.641 1 51.28 6 GLY B CA 1
ATOM 1391 C C . GLY B 1 6 ? 6.316 -30.938 -9.742 1 51.28 6 GLY B C 1
ATOM 1392 O O . GLY B 1 6 ? 6.816 -32.031 -10.047 1 51.28 6 GLY B O 1
ATOM 1393 N N . ALA B 1 7 ? 6.117 -30.844 -8.453 1 50.78 7 ALA B N 1
ATOM 1394 C CA . ALA B 1 7 ? 6 -31.984 -7.555 1 50.78 7 ALA B CA 1
ATOM 1395 C C . ALA B 1 7 ? 5.117 -33.062 -8.156 1 50.78 7 ALA B C 1
ATOM 1397 O O . ALA B 1 7 ? 5.367 -34.25 -7.965 1 50.78 7 ALA B O 1
ATOM 1398 N N . ALA B 1 8 ? 3.895 -32.812 -8.633 1 54.66 8 ALA B N 1
ATOM 1399 C CA . ALA B 1 8 ? 2.975 -33.938 -8.883 1 54.66 8 ALA B CA 1
ATOM 1400 C C . ALA B 1 8 ? 3.139 -34.469 -10.297 1 54.66 8 ALA B C 1
ATOM 1402 O O . ALA B 1 8 ? 2.242 -35.125 -10.82 1 54.66 8 ALA B O 1
ATOM 1403 N N . GLY B 1 9 ? 4.219 -34.25 -10.961 1 61.81 9 GLY B N 1
ATOM 1404 C CA . GLY B 1 9 ? 4.363 -34.969 -12.227 1 61.81 9 GLY B CA 1
ATOM 1405 C C . GLY B 1 9 ? 4.098 -34.062 -13.43 1 61.81 9 GLY B C 1
ATOM 1406 O O . GLY B 1 9 ? 4.242 -34.5 -14.57 1 61.81 9 GLY B O 1
ATOM 1407 N N . VAL B 1 10 ? 3.574 -32.875 -13.141 1 70.62 10 VAL B N 1
ATOM 1408 C CA . VAL B 1 10 ? 3.299 -32 -14.289 1 70.62 10 VAL B CA 1
ATOM 1409 C C . VAL B 1 10 ? 4.527 -31.156 -14.602 1 70.62 10 VAL B C 1
ATOM 1411 O O . VAL B 1 10 ? 5.102 -30.531 -13.711 1 70.62 10 VAL B O 1
ATOM 1414 N N . ASP B 1 11 ? 4.953 -31.312 -15.867 1 88.5 11 ASP B N 1
ATOM 1415 C CA . ASP B 1 11 ? 6.062 -30.484 -16.328 1 88.5 11 ASP B CA 1
ATOM 1416 C C . ASP B 1 11 ? 5.629 -29.031 -16.484 1 88.5 11 ASP B C 1
ATOM 1418 O O . ASP B 1 11 ? 4.715 -28.734 -17.266 1 88.5 11 ASP B O 1
ATOM 1422 N N . VAL B 1 12 ? 6.145 -28.203 -15.664 1 93.94 12 VAL B N 1
ATOM 1423 C CA . VAL B 1 12 ? 5.77 -26.797 -15.641 1 93.94 12 VAL B CA 1
ATOM 1424 C C . VAL B 1 12 ? 6.91 -25.938 -16.188 1 93.94 12 VAL B C 1
ATOM 1426 O O . VAL B 1 12 ? 8.078 -26.188 -15.891 1 93.94 12 VAL B O 1
ATOM 1429 N N . ILE B 1 13 ? 6.555 -24.984 -17.062 1 95.19 13 ILE B N 1
ATOM 1430 C CA . ILE B 1 13 ? 7.488 -23.984 -17.594 1 95.19 13 ILE B CA 1
ATOM 1431 C C . ILE B 1 13 ? 7.109 -22.594 -17.078 1 95.19 13 ILE B C 1
ATOM 1433 O O . ILE B 1 13 ? 5.945 -22.203 -17.156 1 95.19 13 ILE B O 1
ATOM 1437 N N . ILE B 1 14 ? 8.094 -21.938 -16.5 1 96.31 14 ILE B N 1
ATOM 1438 C CA . ILE B 1 14 ? 7.887 -20.547 -16.109 1 96.31 14 ILE B CA 1
ATOM 1439 C C . ILE B 1 14 ? 8.539 -19.625 -17.125 1 96.31 14 ILE B C 1
ATOM 1441 O O . ILE B 1 14 ? 9.719 -19.766 -17.453 1 96.31 14 ILE B O 1
ATOM 1445 N N . ARG B 1 15 ? 7.816 -18.688 -17.641 1 93.94 15 ARG B N 1
ATOM 1446 C CA . ARG B 1 15 ? 8.32 -17.766 -18.656 1 93.94 15 ARG B CA 1
ATOM 1447 C C . ARG B 1 15 ? 7.719 -16.375 -18.469 1 93.94 15 ARG B C 1
ATOM 1449 O O . ARG B 1 15 ? 6.855 -16.172 -17.609 1 93.94 15 ARG B O 1
ATOM 1456 N N . GLY B 1 16 ? 8.242 -15.445 -19.25 1 93.69 16 GLY B N 1
ATOM 1457 C CA . GLY B 1 16 ? 7.621 -14.133 -19.297 1 93.69 16 GLY B CA 1
ATOM 1458 C C . GLY B 1 16 ? 6.27 -14.141 -19.984 1 93.69 16 GLY B C 1
ATOM 1459 O O . GLY B 1 16 ? 5.93 -15.102 -20.688 1 93.69 16 GLY B O 1
ATOM 1460 N N . ALA B 1 17 ? 5.566 -13.062 -19.797 1 92.69 17 ALA B N 1
ATOM 1461 C CA . ALA B 1 17 ? 4.227 -12.969 -20.375 1 92.69 17 ALA B CA 1
ATOM 1462 C C . ALA B 1 17 ? 4.289 -12.609 -21.844 1 92.69 17 ALA B C 1
ATOM 1464 O O . ALA B 1 17 ? 5.234 -11.945 -22.297 1 92.69 17 ALA B O 1
ATOM 1465 N N . ARG B 1 18 ? 3.336 -13.094 -22.562 1 89.88 18 ARG B N 1
ATOM 1466 C CA . ARG B 1 18 ? 3.059 -12.719 -23.953 1 89.88 18 ARG B CA 1
ATOM 1467 C C . ARG B 1 18 ? 1.679 -12.078 -24.078 1 89.88 18 ARG B C 1
ATOM 1469 O O . ARG B 1 18 ? 0.793 -12.336 -23.266 1 89.88 18 ARG B O 1
ATOM 1476 N N . ARG B 1 19 ? 1.536 -11.281 -25.062 1 86.75 19 ARG B N 1
ATOM 1477 C CA . ARG B 1 19 ? 0.237 -10.656 -25.297 1 86.75 19 ARG B CA 1
ATOM 1478 C C . ARG B 1 19 ? -0.861 -11.703 -25.422 1 86.75 19 ARG B C 1
ATOM 1480 O O . ARG B 1 19 ? -1.999 -11.477 -25.016 1 86.75 19 ARG B O 1
ATOM 1487 N N . SER B 1 20 ? -0.494 -12.797 -26.016 1 89.12 20 SER B N 1
ATOM 1488 C CA . SER B 1 20 ? -1.456 -13.867 -26.266 1 89.12 20 SER B CA 1
ATOM 1489 C C . SER B 1 20 ? -1.914 -14.516 -24.969 1 89.12 20 SER B C 1
ATOM 1491 O O . SER B 1 20 ? -2.857 -15.312 -24.969 1 89.12 20 SER B O 1
ATOM 1493 N N . ASP B 1 21 ? -1.272 -14.172 -23.844 1 92.44 21 ASP B N 1
ATOM 1494 C CA . ASP B 1 21 ? -1.661 -14.742 -22.562 1 92.44 21 ASP B CA 1
ATOM 1495 C C . ASP B 1 21 ? -2.865 -14.008 -21.969 1 92.44 21 ASP B C 1
ATOM 1497 O O . ASP B 1 21 ? -3.436 -14.445 -20.969 1 92.44 21 ASP B O 1
ATOM 1501 N N . ALA B 1 22 ? -3.271 -12.953 -22.609 1 90.69 22 ALA B N 1
ATOM 1502 C CA . ALA B 1 22 ? -4.254 -12.031 -22.031 1 90.69 22 ALA B CA 1
ATOM 1503 C C . ALA B 1 22 ? -5.555 -12.766 -21.688 1 90.69 22 ALA B C 1
ATOM 1505 O O . ALA B 1 22 ? -6.094 -12.609 -20.594 1 90.69 22 ALA B O 1
ATOM 1506 N N . LEU B 1 23 ? -6.027 -13.531 -22.609 1 90.69 23 LEU B N 1
ATOM 1507 C CA . LEU B 1 23 ? -7.289 -14.227 -22.391 1 90.69 23 LEU B CA 1
ATOM 1508 C C . LEU B 1 23 ? -7.172 -15.219 -21.25 1 90.69 23 LEU B C 1
ATOM 1510 O O . LEU B 1 23 ? -8.062 -15.297 -20.391 1 90.69 23 LEU B O 1
ATOM 1514 N N . ALA B 1 24 ? -6.133 -16 -21.219 1 92.12 24 ALA B N 1
ATOM 1515 C CA . ALA B 1 24 ? -5.922 -16.984 -20.172 1 92.12 24 ALA B CA 1
ATOM 1516 C C . ALA B 1 24 ? -5.824 -16.312 -18.797 1 92.12 24 ALA B C 1
ATOM 1518 O O . ALA B 1 24 ? -6.348 -16.828 -17.812 1 92.12 24 ALA B O 1
ATOM 1519 N N . LEU B 1 25 ? -5.16 -15.195 -18.766 1 90.94 25 LEU B N 1
ATOM 1520 C CA . LEU B 1 25 ? -5.039 -14.438 -17.516 1 90.94 25 LEU B CA 1
ATOM 1521 C C . LEU B 1 25 ? -6.402 -13.938 -17.047 1 90.94 25 LEU B C 1
ATOM 1523 O O . LEU B 1 25 ? -6.75 -14.07 -15.875 1 90.94 25 LEU B O 1
ATOM 1527 N N . TYR B 1 26 ? -7.105 -13.398 -17.969 1 90.06 26 TYR B N 1
ATOM 1528 C CA . TYR B 1 26 ? -8.453 -12.938 -17.641 1 90.06 26 TYR B CA 1
ATOM 1529 C C . TYR B 1 26 ? -9.305 -14.07 -17.078 1 90.06 26 TYR B C 1
ATOM 1531 O O . TYR B 1 26 ? -10.031 -13.883 -16.109 1 90.06 26 TYR B O 1
ATOM 1539 N N . GLU B 1 27 ? -9.195 -15.18 -17.703 1 90.94 27 GLU B N 1
ATOM 1540 C CA . GLU B 1 27 ? -9.977 -16.328 -17.266 1 90.94 27 GLU B CA 1
ATOM 1541 C C . GLU B 1 27 ? -9.609 -16.734 -15.836 1 90.94 27 GLU B C 1
ATOM 1543 O O . GLU B 1 27 ? -10.484 -17.031 -15.016 1 90.94 27 GLU B O 1
ATOM 1548 N N . ILE B 1 28 ? -8.375 -16.797 -15.57 1 91.5 28 ILE B N 1
ATOM 1549 C CA . ILE B 1 28 ? -7.922 -17.156 -14.234 1 91.5 28 ILE B CA 1
ATOM 1550 C C . ILE B 1 28 ? -8.391 -16.109 -13.234 1 91.5 28 ILE B C 1
ATOM 1552 O O . ILE B 1 28 ? -8.93 -16.438 -12.172 1 91.5 28 ILE B O 1
ATOM 1556 N N . MET B 1 29 ? -8.242 -14.836 -13.625 1 89.69 29 MET B N 1
ATOM 1557 C CA . MET B 1 29 ? -8.578 -13.727 -12.742 1 89.69 29 MET B CA 1
ATOM 1558 C C . MET B 1 29 ? -10.078 -13.68 -12.461 1 89.69 29 MET B C 1
ATOM 1560 O O . MET B 1 29 ? -10.508 -13.125 -11.453 1 89.69 29 MET B O 1
ATOM 1564 N N . SER B 1 30 ? -10.828 -14.305 -13.305 1 88.12 30 SER B N 1
ATOM 1565 C CA . SER B 1 30 ? -12.281 -14.242 -13.203 1 88.12 30 SER B CA 1
ATOM 1566 C C . SER B 1 30 ? -12.828 -15.406 -12.391 1 88.12 30 SER B C 1
ATOM 1568 O O . SER B 1 30 ? -14.031 -15.477 -12.117 1 88.12 30 SER B O 1
ATOM 1570 N N . LYS B 1 31 ? -12 -16.297 -12.031 1 89.94 31 LYS B N 1
ATOM 1571 C CA . LYS B 1 31 ? -12.461 -17.438 -11.242 1 89.94 31 LYS B CA 1
ATOM 1572 C C . LYS B 1 31 ? -12.883 -17 -9.836 1 89.94 31 LYS B C 1
ATOM 1574 O O . LYS B 1 31 ? -12.219 -16.172 -9.211 1 89.94 31 LYS B O 1
ATOM 1579 N N . PRO B 1 32 ? -13.922 -17.547 -9.336 1 87.19 32 PRO B N 1
ATOM 1580 C CA . PRO B 1 32 ? -14.477 -17.109 -8.039 1 87.19 32 PRO B CA 1
ATOM 1581 C C . PRO B 1 32 ? -13.469 -17.266 -6.898 1 87.19 32 PRO B C 1
ATOM 1583 O O . PRO B 1 32 ? -13.375 -16.375 -6.039 1 87.19 32 PRO B O 1
ATOM 1586 N N . LYS B 1 33 ? -12.719 -18.328 -6.887 1 86.94 33 LYS B N 1
ATOM 1587 C CA . LYS B 1 33 ? -11.758 -18.547 -5.816 1 86.94 33 LYS B CA 1
ATOM 1588 C C . LYS B 1 33 ? -10.641 -17.5 -5.855 1 86.94 33 LYS B C 1
ATOM 1590 O O . LYS B 1 33 ? -10.164 -17.047 -4.809 1 86.94 33 LYS B O 1
ATOM 1595 N N . VAL B 1 34 ? -10.258 -17.203 -7.051 1 87.69 34 VAL B N 1
ATOM 1596 C CA . VAL B 1 34 ? -9.211 -16.203 -7.227 1 87.69 34 VAL B CA 1
ATOM 1597 C C . VAL B 1 34 ? -9.734 -14.836 -6.789 1 87.69 34 VAL B C 1
ATOM 1599 O O . VAL B 1 34 ? -9.062 -14.125 -6.031 1 87.69 34 VAL B O 1
ATOM 1602 N N . ILE B 1 35 ? -10.891 -14.547 -7.234 1 84.56 35 ILE B N 1
ATOM 1603 C CA . ILE B 1 35 ? -11.523 -13.281 -6.863 1 84.56 35 ILE B CA 1
ATOM 16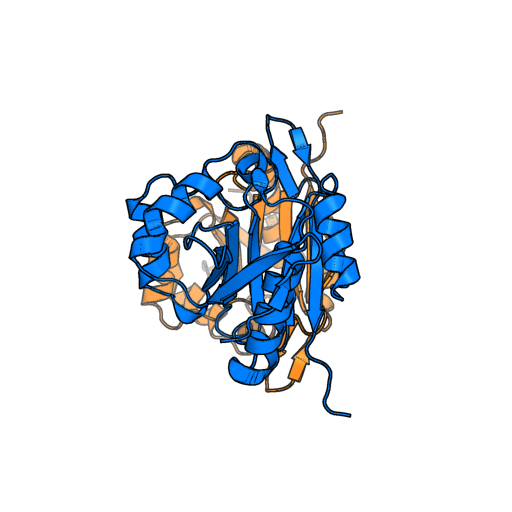04 C C . ILE B 1 35 ? -11.664 -13.211 -5.348 1 84.56 35 ILE B C 1
ATOM 1606 O O . ILE B 1 35 ? -11.344 -12.188 -4.738 1 84.56 35 ILE B O 1
ATOM 1610 N N . TRP B 1 36 ? -12.023 -14.266 -4.793 1 84.5 36 TRP B N 1
ATOM 1611 C CA . TRP B 1 36 ? -12.258 -14.297 -3.355 1 84.5 36 TRP B CA 1
ATOM 1612 C C . TRP B 1 36 ? -10.945 -14.172 -2.588 1 84.5 36 TRP B C 1
ATOM 1614 O O . TRP B 1 36 ? -10.891 -13.516 -1.545 1 84.5 36 TRP B O 1
ATOM 1624 N N . GLY B 1 37 ? -9.922 -14.656 -3.098 1 84.12 37 GLY B N 1
ATOM 1625 C CA . GLY B 1 37 ? -8.68 -14.766 -2.359 1 84.12 37 GLY B CA 1
ATOM 1626 C C . GLY B 1 37 ? -7.734 -13.609 -2.607 1 84.12 37 GLY B C 1
ATOM 1627 O O . GLY B 1 37 ? -6.703 -13.484 -1.938 1 84.12 37 GLY B O 1
ATOM 1628 N N . THR B 1 38 ? -8.141 -12.781 -3.537 1 80.75 38 THR B N 1
ATOM 1629 C CA . THR B 1 38 ? -7.191 -11.727 -3.887 1 80.75 38 THR B CA 1
ATOM 1630 C C . THR B 1 38 ? -7.734 -10.359 -3.48 1 80.75 38 THR B C 1
ATOM 1632 O O . THR B 1 38 ? -8.945 -10.164 -3.424 1 80.75 38 THR B O 1
ATOM 1635 N N . THR B 1 39 ? -6.73 -9.531 -3.213 1 72.31 39 THR B N 1
ATOM 1636 C CA . THR B 1 39 ? -7.07 -8.18 -2.777 1 72.31 39 THR B CA 1
ATOM 1637 C C . THR B 1 39 ? -7.266 -7.258 -3.977 1 72.31 39 THR B C 1
ATOM 1639 O O . THR B 1 39 ? -7.898 -6.207 -3.859 1 72.31 39 THR B O 1
ATOM 1642 N N . VAL B 1 40 ? -6.633 -7.637 -5.062 1 64.75 40 VAL B N 1
ATOM 1643 C CA . VAL B 1 40 ? -6.652 -6.785 -6.25 1 64.75 40 VAL B CA 1
ATOM 1644 C C . VAL B 1 40 ? -7.871 -7.113 -7.105 1 64.75 40 VAL B C 1
ATOM 1646 O O . VAL B 1 40 ? -8.289 -8.273 -7.18 1 64.75 40 VAL B O 1
ATOM 1649 N N . MET B 1 41 ? -8.68 -6.02 -7.41 1 60.69 41 MET B N 1
ATOM 1650 C CA . MET B 1 41 ? -9.883 -6.23 -8.203 1 60.69 41 MET B CA 1
ATOM 1651 C C . MET B 1 41 ? -9.547 -6.887 -9.539 1 60.69 41 MET B C 1
ATOM 1653 O O . MET B 1 41 ? -8.609 -6.473 -10.219 1 60.69 41 MET B O 1
ATOM 1657 N N . PRO B 1 42 ? -10.328 -7.875 -9.805 1 61.12 42 PRO B N 1
ATOM 1658 C CA . PRO B 1 42 ? -10.156 -8.672 -11.016 1 61.12 42 PRO B CA 1
ATOM 1659 C C . PRO B 1 42 ? -10.281 -7.848 -12.297 1 61.12 42 PRO B C 1
ATOM 1661 O O . PRO B 1 42 ? -10.93 -6.801 -12.297 1 61.12 42 PRO B O 1
ATOM 1664 N N . CYS B 1 43 ? -9.391 -8.023 -13.195 1 65.19 43 CYS B N 1
ATOM 1665 C CA . CYS B 1 43 ? -9.547 -7.539 -14.562 1 65.19 43 CYS B CA 1
ATOM 1666 C C . CYS B 1 43 ? -10.969 -7.773 -15.062 1 65.19 43 CYS B C 1
ATOM 1668 O O . CYS B 1 43 ? -11.516 -8.859 -14.898 1 65.19 43 CYS B O 1
ATOM 1670 N N . THR B 1 44 ? -11.469 -6.668 -15.586 1 68.31 44 THR B N 1
ATOM 1671 C CA . THR B 1 44 ? -12.867 -6.699 -15.969 1 68.31 44 THR B CA 1
ATOM 1672 C C . THR B 1 44 ? -13.023 -7.211 -17.406 1 68.31 44 THR B C 1
ATOM 1674 O O . THR B 1 44 ? -14.141 -7.484 -17.844 1 68.31 44 THR B O 1
ATOM 1677 N N . SER B 1 45 ? -11.906 -7.238 -18.094 1 74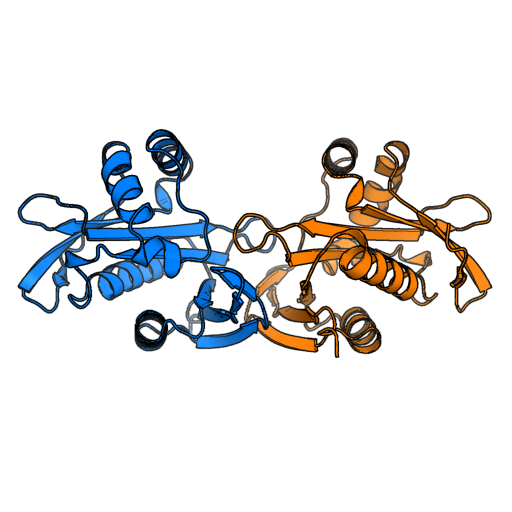.06 45 SER B N 1
ATOM 1678 C CA . SER B 1 45 ? -12 -7.688 -19.484 1 74.06 45 SER B CA 1
ATOM 1679 C C . SER B 1 45 ? -10.648 -8.18 -20 1 74.06 45 SER B C 1
ATOM 1681 O O . SER B 1 45 ? -9.617 -7.926 -19.375 1 74.06 45 SER B O 1
ATOM 1683 N N . GLU B 1 46 ? -10.805 -8.859 -21.031 1 77.56 46 GLU B N 1
ATOM 1684 C CA . GLU B 1 46 ? -9.578 -9.266 -21.719 1 77.56 46 GLU B CA 1
ATOM 1685 C C . GLU B 1 46 ? -8.734 -8.055 -22.109 1 77.56 46 GLU B C 1
ATOM 1687 O O . GLU B 1 46 ? -7.508 -8.102 -22.047 1 77.56 46 GLU B O 1
ATOM 1692 N N . LEU B 1 47 ? -9.352 -7.094 -22.516 1 74.31 47 LEU B N 1
ATOM 1693 C CA . LEU B 1 47 ? -8.672 -5.879 -22.938 1 74.31 47 LEU B CA 1
ATOM 1694 C C . LEU B 1 47 ? -7.871 -5.27 -21.797 1 74.31 47 LEU B C 1
ATOM 1696 O O . LEU B 1 47 ? -6.742 -4.809 -21.984 1 74.31 47 LEU B O 1
ATOM 1700 N N . THR B 1 48 ? -8.414 -5.34 -20.672 1 76.06 48 THR B N 1
ATOM 1701 C CA . THR B 1 48 ? -7.719 -4.793 -19.516 1 76.06 48 THR B CA 1
ATOM 1702 C C . THR B 1 48 ? -6.5 -5.637 -19.172 1 76.06 48 THR B C 1
ATOM 1704 O O . THR B 1 48 ? -5.461 -5.105 -18.766 1 76.06 48 THR B O 1
ATOM 1707 N N . ALA B 1 49 ? -6.754 -6.863 -19.375 1 78.5 49 ALA B N 1
ATOM 1708 C CA . ALA B 1 49 ? -5.629 -7.77 -19.141 1 78.5 49 ALA B CA 1
ATOM 1709 C C . ALA B 1 49 ? -4.508 -7.52 -20.141 1 78.5 49 ALA B C 1
ATOM 1711 O O . ALA B 1 49 ? -3.328 -7.535 -19.781 1 78.5 49 ALA B O 1
ATOM 1712 N N . GLU B 1 50 ? -4.836 -7.281 -21.328 1 78.88 50 GLU B N 1
ATOM 1713 C CA . GLU B 1 50 ? -3.852 -6.996 -22.359 1 78.88 50 GLU B CA 1
ATOM 1714 C C . GLU B 1 50 ? -3.078 -5.719 -22.047 1 78.88 50 GLU B C 1
ATOM 1716 O O . GLU B 1 50 ? -1.858 -5.668 -22.234 1 78.88 50 GLU B O 1
ATOM 1721 N N . LYS B 1 51 ? -3.74 -4.77 -21.688 1 76.88 51 LYS B N 1
ATOM 1722 C CA . LYS B 1 51 ? -3.107 -3.498 -21.359 1 76.88 51 LYS B CA 1
ATOM 1723 C C . LYS B 1 51 ? -2.121 -3.662 -20.203 1 76.88 51 LYS B C 1
ATOM 1725 O O . LYS B 1 51 ? -1.028 -3.094 -20.234 1 76.88 51 LYS B O 1
ATOM 1730 N N . ALA B 1 52 ? -2.609 -4.434 -19.344 1 75.12 52 ALA B N 1
ATOM 1731 C CA . ALA B 1 52 ? -1.746 -4.672 -18.188 1 75.12 52 ALA B CA 1
ATOM 1732 C C . ALA B 1 52 ? -0.468 -5.398 -18.609 1 75.12 52 ALA B C 1
ATOM 1734 O O . ALA B 1 52 ? 0.61 -5.113 -18.078 1 75.12 52 ALA B O 1
ATOM 1735 N N . LEU B 1 53 ? -0.616 -6.297 -19.5 1 80.94 53 LEU B N 1
ATOM 1736 C CA . LEU B 1 53 ? 0.518 -7.082 -19.969 1 80.94 53 LEU B CA 1
ATOM 1737 C C . LEU B 1 53 ? 1.476 -6.219 -20.781 1 80.94 53 LEU B C 1
ATOM 1739 O O . LEU B 1 53 ? 2.691 -6.418 -20.734 1 80.94 53 LEU B O 1
ATOM 1743 N N . GLY B 1 54 ? 1.081 -5.352 -21.641 1 70.31 54 GLY B N 1
ATOM 1744 C CA . GLY B 1 54 ? 1.864 -4.539 -22.547 1 70.31 54 GLY B CA 1
ATOM 1745 C C . GLY B 1 54 ? 2.721 -3.502 -21.844 1 70.31 54 GLY B C 1
ATOM 1746 O O . GLY B 1 54 ? 3.834 -3.207 -22.281 1 70.31 54 GLY B O 1
ATOM 1747 N N . GLU B 1 55 ? 2.365 -2.965 -20.906 1 64 55 GLU B N 1
ATOM 1748 C CA . GLU B 1 55 ? 3.064 -1.857 -20.266 1 64 55 GLU B CA 1
ATOM 1749 C C . GLU B 1 55 ? 4.156 -2.363 -19.328 1 64 55 GLU B C 1
ATOM 1751 O O . GLU B 1 55 ? 5.164 -1.688 -19.125 1 64 55 GLU B O 1
ATOM 1756 N N . GLU B 1 56 ? 4.055 -3.514 -18.859 1 63.5 56 GLU B N 1
ATOM 1757 C CA . GLU B 1 56 ? 4.93 -3.912 -17.75 1 63.5 56 GLU B CA 1
ATOM 1758 C C . GLU B 1 56 ? 5.289 -5.395 -17.844 1 63.5 56 GLU B C 1
ATOM 1760 O O . GLU B 1 56 ? 5.293 -6.102 -16.844 1 63.5 56 GLU B O 1
ATOM 1765 N N . ASN B 1 57 ? 5.656 -5.918 -19.078 1 66.5 57 ASN B N 1
ATOM 1766 C CA . ASN B 1 57 ? 5.812 -7.332 -19.391 1 66.5 57 ASN B CA 1
ATOM 1767 C C . ASN B 1 57 ? 6.918 -7.973 -18.547 1 66.5 57 ASN B C 1
ATOM 1769 O O . ASN B 1 57 ? 6.789 -9.117 -18.109 1 66.5 57 ASN B O 1
ATOM 1773 N N . ARG B 1 58 ? 7.938 -7.207 -18.172 1 75.94 58 ARG B N 1
ATOM 1774 C CA . ARG B 1 58 ? 9.078 -7.781 -17.469 1 75.94 58 ARG B CA 1
ATOM 1775 C C . ARG B 1 58 ? 8.719 -8.102 -16.016 1 75.94 58 ARG B C 1
ATOM 1777 O O . ARG B 1 58 ? 9.477 -8.781 -15.328 1 75.94 58 ARG B O 1
ATOM 1784 N N . HIS B 1 59 ? 7.594 -7.824 -15.648 1 89.06 59 HIS B N 1
ATOM 1785 C CA . HIS B 1 59 ? 7.203 -7.996 -14.25 1 89.06 59 HIS B CA 1
ATOM 1786 C C . HIS B 1 59 ? 6.242 -9.172 -14.094 1 89.06 59 HIS B C 1
ATOM 1788 O O . HIS B 1 59 ? 5.855 -9.508 -12.969 1 89.06 59 HIS B O 1
ATOM 1794 N N . TRP B 1 60 ? 6.027 -9.758 -15.305 1 94.12 60 TRP B N 1
ATOM 1795 C CA . TRP B 1 60 ? 5.082 -10.867 -15.305 1 94.12 60 TRP B CA 1
ATOM 1796 C C . TRP B 1 60 ? 5.809 -12.203 -15.422 1 94.12 60 TRP B C 1
ATOM 1798 O O . TRP B 1 60 ? 6.734 -12.344 -16.219 1 94.12 60 TRP B O 1
ATOM 1808 N N . PHE B 1 61 ? 5.371 -13.18 -14.688 1 95.88 61 PHE B N 1
ATOM 1809 C CA . PHE B 1 61 ? 5.797 -14.578 -14.75 1 95.88 61 PHE B CA 1
ATOM 1810 C C . PHE B 1 61 ? 4.605 -15.5 -14.977 1 95.88 61 PHE B C 1
ATOM 1812 O O . PHE B 1 61 ? 3.641 -15.477 -14.211 1 95.88 61 PHE B O 1
ATOM 1819 N N . ILE B 1 62 ? 4.746 -16.281 -16 1 96.19 62 ILE B N 1
ATOM 1820 C CA . ILE B 1 62 ? 3.65 -17.156 -16.391 1 96.19 62 ILE B CA 1
ATOM 1821 C C . ILE B 1 62 ? 4.086 -18.625 -16.25 1 96.19 62 ILE B C 1
ATOM 1823 O O . ILE B 1 62 ? 5.148 -19 -16.734 1 96.19 62 ILE B O 1
ATOM 1827 N N . ALA B 1 63 ? 3.277 -19.359 -15.516 1 97.12 63 ALA B N 1
ATOM 1828 C CA . ALA B 1 63 ? 3.471 -20.812 -15.453 1 97.12 63 ALA B CA 1
ATOM 1829 C C . ALA B 1 63 ? 2.588 -21.531 -16.469 1 97.12 63 ALA B C 1
ATOM 1831 O O . ALA B 1 63 ? 1.371 -21.328 -16.5 1 97.12 63 ALA B O 1
ATOM 1832 N N . THR B 1 64 ? 3.215 -22.359 -17.281 1 96.19 64 THR B N 1
ATOM 1833 C CA . THR B 1 64 ? 2.469 -23.109 -18.281 1 96.19 64 THR B CA 1
ATOM 1834 C C . THR B 1 64 ? 2.793 -24.609 -18.172 1 96.19 64 THR B C 1
ATOM 1836 O O . THR B 1 64 ? 3.887 -24.984 -17.734 1 96.19 64 THR B O 1
ATOM 1839 N N . ARG B 1 65 ? 1.764 -25.328 -18.5 1 94.38 65 ARG B N 1
ATOM 1840 C CA . ARG B 1 65 ? 1.999 -26.766 -18.641 1 94.38 65 ARG B CA 1
ATOM 1841 C C . ARG B 1 65 ? 2.852 -27.062 -19.859 1 94.38 65 ARG B C 1
ATOM 1843 O O . ARG B 1 65 ? 2.52 -26.641 -20.969 1 94.38 65 ARG B O 1
ATOM 1850 N N . ALA B 1 66 ? 3.848 -27.859 -19.719 1 92.94 66 ALA B N 1
ATOM 1851 C CA . ALA B 1 66 ? 4.812 -28.094 -20.781 1 92.94 66 ALA B CA 1
ATOM 1852 C C . ALA B 1 66 ? 4.152 -28.781 -21.969 1 92.94 66 ALA B C 1
ATOM 1854 O O . ALA B 1 66 ? 4.445 -28.469 -23.125 1 92.94 66 ALA B O 1
ATOM 1855 N N . ARG B 1 67 ? 3.221 -29.609 -21.75 1 91.38 67 ARG B N 1
ATOM 1856 C CA . ARG B 1 67 ? 2.668 -30.5 -22.766 1 91.38 67 ARG B CA 1
ATOM 1857 C C . ARG B 1 67 ? 1.793 -29.719 -23.75 1 91.38 67 ARG B C 1
ATOM 1859 O O . ARG B 1 67 ? 1.732 -30.062 -24.938 1 91.38 67 ARG B O 1
ATOM 1866 N N . ASP B 1 68 ? 1.126 -28.656 -23.375 1 91.94 68 ASP B N 1
ATOM 1867 C CA . ASP B 1 68 ? 0.146 -28.047 -24.266 1 91.94 68 ASP B CA 1
ATOM 1868 C C . ASP B 1 68 ? 0.155 -26.531 -24.109 1 91.94 68 ASP B C 1
ATOM 1870 O O . ASP B 1 68 ? -0.61 -25.828 -24.781 1 91.94 68 ASP B O 1
ATOM 1874 N N . GLY B 1 69 ? 0.95 -26.047 -23.188 1 93.12 69 GLY B N 1
ATOM 1875 C CA . GLY B 1 69 ? 1.078 -24.609 -23.062 1 93.12 69 GLY B CA 1
ATOM 1876 C C . GLY B 1 69 ? -0.047 -23.984 -22.266 1 93.12 69 GLY B C 1
ATOM 1877 O O . GLY B 1 69 ? -0.133 -22.75 -22.156 1 93.12 69 GLY B O 1
ATOM 1878 N N . HIS B 1 70 ? -0.88 -24.812 -21.672 1 93.94 70 HIS B N 1
ATOM 1879 C CA . HIS B 1 70 ? -1.981 -24.312 -20.859 1 93.94 70 HIS B CA 1
ATOM 1880 C C . HIS B 1 70 ? -1.467 -23.484 -19.688 1 93.94 70 HIS B C 1
ATOM 1882 O O . HIS B 1 70 ? -0.582 -23.938 -18.953 1 93.94 70 HIS B O 1
ATOM 1888 N N . VAL B 1 71 ? -1.995 -22.25 -19.609 1 95.5 71 VAL B N 1
ATOM 1889 C CA . VAL B 1 71 ? -1.57 -21.391 -18.5 1 95.5 71 VAL B CA 1
ATOM 1890 C C . VAL B 1 71 ? -2.129 -21.906 -17.188 1 95.5 71 VAL B C 1
ATOM 1892 O O . VAL B 1 71 ? -3.34 -22.109 -17.047 1 95.5 71 VAL B O 1
ATOM 1895 N N . LEU B 1 72 ? -1.208 -22.094 -16.219 1 95.94 72 LEU B N 1
ATOM 1896 C CA . LEU B 1 72 ? -1.571 -22.688 -14.938 1 95.94 72 LEU B CA 1
ATOM 1897 C C . LEU B 1 72 ? -1.658 -21.625 -13.852 1 95.94 72 LEU B C 1
ATOM 1899 O O . LEU B 1 72 ? -2.232 -21.875 -12.781 1 95.94 72 LEU B O 1
ATOM 1903 N N . GLY B 1 73 ? -1.105 -20.5 -14.07 1 95.5 73 GLY B N 1
ATOM 1904 C CA . GLY B 1 73 ? -1.069 -19.422 -13.102 1 95.5 73 GLY B CA 1
ATOM 1905 C C . GLY B 1 73 ? -0.134 -18.297 -13.5 1 95.5 73 GLY B C 1
ATOM 1906 O O . GLY B 1 73 ? 0.531 -18.375 -14.531 1 95.5 73 GLY B O 1
ATOM 1907 N N . TYR B 1 74 ? -0.152 -17.25 -12.695 1 94.5 74 TYR B N 1
ATOM 1908 C CA . TYR B 1 74 ? 0.717 -16.109 -12.969 1 94.5 74 TYR B CA 1
ATOM 1909 C C . TYR B 1 74 ? 1.162 -15.445 -11.672 1 94.5 74 TYR B C 1
ATOM 1911 O O . TYR B 1 74 ? 0.576 -15.688 -10.609 1 94.5 74 TYR B O 1
ATOM 1919 N N . LEU B 1 75 ? 2.189 -14.719 -11.805 1 95.62 75 LEU B N 1
ATOM 1920 C CA . LEU B 1 75 ? 2.717 -13.844 -10.766 1 95.62 75 LEU B CA 1
ATOM 1921 C C . LEU B 1 75 ? 3.174 -12.508 -11.352 1 95.62 75 LEU B C 1
ATOM 1923 O O . LEU B 1 75 ? 3.791 -12.477 -12.422 1 95.62 75 LEU B O 1
ATOM 1927 N N . TYR B 1 76 ? 2.752 -11.484 -10.711 1 93.19 76 TYR B N 1
ATOM 1928 C CA . TYR B 1 76 ? 3.094 -10.133 -11.125 1 93.19 76 TYR B CA 1
ATOM 1929 C C . TYR B 1 76 ? 3.791 -9.375 -10 1 93.19 76 TYR B C 1
ATOM 1931 O O . TYR B 1 76 ? 3.352 -9.422 -8.852 1 93.19 76 TYR B O 1
ATOM 1939 N N . LEU B 1 77 ? 4.918 -8.789 -10.336 1 94.12 77 LEU B N 1
ATOM 1940 C CA . LEU B 1 77 ? 5.602 -7.883 -9.414 1 94.12 77 LEU B CA 1
ATOM 1941 C C . LEU B 1 77 ? 5.289 -6.43 -9.75 1 94.12 77 LEU B C 1
ATOM 1943 O O . LEU B 1 77 ? 5.707 -5.918 -10.789 1 94.12 77 LEU B O 1
ATOM 1947 N N . ASP B 1 78 ? 4.543 -5.801 -8.859 1 91.56 78 ASP B N 1
ATOM 1948 C CA . ASP B 1 78 ? 4.234 -4.379 -9.008 1 91.56 78 ASP B CA 1
ATOM 1949 C C . ASP B 1 78 ? 5.336 -3.512 -8.406 1 91.56 78 ASP B C 1
ATOM 1951 O O . ASP B 1 78 ? 5.414 -3.355 -7.184 1 91.56 78 ASP B O 1
ATOM 1955 N N . TRP B 1 79 ? 6.082 -2.818 -9.234 1 88.94 79 TRP B N 1
ATOM 1956 C CA . TRP B 1 79 ? 7.277 -2.096 -8.812 1 88.94 79 TRP B CA 1
ATOM 1957 C C . TRP B 1 79 ? 6.91 -0.755 -8.188 1 88.94 79 TRP B C 1
ATOM 1959 O O . TRP B 1 79 ? 6.047 -0.038 -8.703 1 88.94 79 TRP B O 1
ATOM 1969 N N . GLY B 1 80 ? 7.598 -0.563 -7.145 1 86.69 80 GLY B N 1
ATOM 1970 C CA . GLY B 1 80 ? 7.465 0.759 -6.555 1 86.69 80 GLY B CA 1
ATOM 1971 C C . GLY B 1 80 ? 8.234 1.83 -7.309 1 86.69 80 GLY B C 1
ATOM 1972 O O . GLY B 1 80 ? 8.875 1.544 -8.32 1 86.69 80 GLY B O 1
ATOM 1973 N N . HIS B 1 81 ? 8.047 3.053 -6.902 1 83.44 81 HIS B N 1
ATOM 1974 C CA . HIS B 1 81 ? 8.719 4.199 -7.504 1 83.44 81 HIS B CA 1
ATOM 1975 C C . HIS B 1 81 ? 9.367 5.078 -6.441 1 83.44 81 HIS B C 1
ATOM 1977 O O . HIS B 1 81 ? 9.086 4.934 -5.25 1 83.44 81 HIS B O 1
ATOM 1983 N N . GLY B 1 82 ? 10.352 5.914 -6.934 1 83 82 GLY B N 1
ATOM 1984 C CA . GLY B 1 82 ? 10.992 6.824 -6.004 1 83 82 GLY B CA 1
ATOM 1985 C C . GLY B 1 82 ? 11.734 6.109 -4.891 1 83 82 GLY B C 1
ATOM 1986 O O . GLY B 1 82 ? 12.602 5.27 -5.152 1 83 82 GLY B O 1
ATOM 1987 N N . ARG B 1 83 ? 11.266 6.355 -3.645 1 87.06 83 ARG B N 1
ATOM 1988 C CA . ARG B 1 83 ? 11.922 5.762 -2.48 1 87.06 83 ARG B CA 1
ATOM 1989 C C . ARG B 1 83 ? 11.609 4.273 -2.381 1 87.06 83 ARG B C 1
ATOM 1991 O O . ARG B 1 83 ? 12.281 3.539 -1.653 1 87.06 83 ARG B O 1
ATOM 1998 N N . TRP B 1 84 ? 10.641 3.893 -3.16 1 88.62 84 TRP B N 1
ATOM 1999 C CA . TRP B 1 84 ? 10.227 2.494 -3.141 1 88.62 84 TRP B CA 1
ATOM 2000 C C . TRP B 1 84 ? 10.688 1.77 -4.402 1 88.62 84 TRP B C 1
ATOM 2002 O O . TRP B 1 84 ? 10.203 0.678 -4.711 1 88.62 84 TRP B O 1
ATOM 2012 N N . ARG B 1 85 ? 11.617 2.326 -5.145 1 87.62 85 ARG B N 1
ATOM 2013 C CA . ARG B 1 85 ? 11.992 1.829 -6.461 1 87.62 85 ARG B CA 1
ATOM 2014 C C . ARG B 1 85 ? 12.617 0.44 -6.367 1 87.62 85 ARG B C 1
ATOM 2016 O O . ARG B 1 85 ? 12.727 -0.269 -7.367 1 87.62 85 ARG B O 1
ATOM 2023 N N . ARG B 1 86 ? 13.031 0.029 -5.211 1 92.25 86 ARG B N 1
ATOM 2024 C CA . ARG B 1 86 ? 13.648 -1.284 -5.062 1 92.25 86 ARG B CA 1
ATOM 2025 C C . ARG B 1 86 ? 12.734 -2.24 -4.309 1 92.25 86 ARG B C 1
ATOM 2027 O O . ARG B 1 86 ? 13.195 -3.229 -3.734 1 92.25 86 ARG B O 1
ATOM 2034 N N . ILE B 1 87 ? 11.531 -1.881 -4.246 1 94.5 87 ILE B N 1
ATOM 2035 C CA . ILE B 1 87 ? 10.492 -2.689 -3.607 1 94.5 87 ILE B CA 1
ATOM 2036 C C . ILE B 1 87 ? 9.438 -3.084 -4.637 1 94.5 87 ILE B C 1
ATOM 2038 O O . ILE B 1 87 ? 9.062 -2.275 -5.484 1 94.5 87 ILE B O 1
ATOM 2042 N N . ALA B 1 88 ? 8.961 -4.293 -4.574 1 95.62 88 ALA B N 1
ATOM 2043 C CA . ALA B 1 88 ? 7.848 -4.715 -5.418 1 95.62 88 ALA B CA 1
ATOM 2044 C C . ALA B 1 88 ? 6.773 -5.418 -4.594 1 95.62 88 ALA B C 1
ATOM 2046 O O . ALA B 1 88 ? 7.086 -6.191 -3.682 1 95.62 88 ALA B O 1
ATOM 2047 N N . SER B 1 89 ? 5.566 -5.121 -4.891 1 95.56 89 SER B N 1
ATOM 2048 C CA . SER B 1 89 ? 4.434 -5.863 -4.348 1 95.56 89 SER B CA 1
ATOM 2049 C C . SER B 1 89 ? 4.051 -7.031 -5.254 1 95.56 89 SER B C 1
ATOM 2051 O O . SER B 1 89 ? 3.969 -6.875 -6.473 1 95.56 89 SER B O 1
ATOM 2053 N N . LEU B 1 90 ? 3.811 -8.125 -4.652 1 95.5 90 LEU B N 1
ATOM 2054 C CA . LEU B 1 90 ? 3.578 -9.367 -5.379 1 95.5 90 LEU B CA 1
ATOM 2055 C C . LEU B 1 90 ? 2.094 -9.711 -5.406 1 95.5 90 LEU B C 1
ATOM 2057 O O . LEU B 1 90 ? 1.419 -9.648 -4.375 1 95.5 90 LEU B O 1
ATOM 2061 N N . VAL B 1 91 ? 1.605 -10.078 -6.613 1 92.44 91 VAL B N 1
ATOM 2062 C CA . VAL B 1 91 ? 0.271 -10.633 -6.816 1 92.44 91 VAL B CA 1
ATOM 2063 C C . VAL B 1 91 ? 0.368 -11.922 -7.629 1 92.44 91 VAL B C 1
ATOM 2065 O O . VAL B 1 91 ? 1.131 -12 -8.594 1 92.44 91 VAL B O 1
ATOM 2068 N N . MET B 1 92 ? -0.406 -12.922 -7.207 1 94.94 92 MET B N 1
ATOM 2069 C CA . MET B 1 92 ? -0.36 -14.172 -7.965 1 94.94 92 MET B CA 1
ATOM 2070 C C . MET B 1 92 ? -1.69 -14.914 -7.879 1 94.94 92 MET B C 1
ATOM 2072 O O . MET B 1 92 ? -2.486 -14.656 -6.973 1 94.94 92 MET B O 1
ATOM 2076 N N . ALA B 1 93 ? -1.892 -15.719 -8.844 1 93.62 93 ALA B N 1
ATOM 2077 C CA . ALA B 1 93 ? -3.035 -16.625 -8.867 1 93.62 93 ALA B CA 1
ATOM 2078 C C . ALA B 1 93 ? -2.689 -17.938 -9.594 1 93.62 93 ALA B C 1
ATOM 2080 O O . ALA B 1 93 ? -1.912 -17.922 -10.547 1 93.62 93 ALA B O 1
ATOM 2081 N N . ILE B 1 94 ? -3.199 -18.953 -9.062 1 93.44 94 ILE B N 1
ATOM 2082 C CA . ILE B 1 94 ? -3.039 -20.281 -9.641 1 93.44 94 ILE B CA 1
ATOM 2083 C C . ILE B 1 94 ? -4.398 -20.828 -10.086 1 93.44 94 ILE B C 1
ATOM 2085 O O . ILE B 1 94 ? -5.391 -20.688 -9.359 1 93.44 94 ILE B O 1
ATOM 2089 N N . HIS B 1 95 ? -4.355 -21.344 -11.25 1 90.62 95 HIS B N 1
ATOM 2090 C CA . HIS B 1 95 ? -5.57 -22.016 -11.719 1 90.62 95 HIS B CA 1
ATOM 2091 C C . HIS B 1 95 ? -6.023 -23.078 -10.727 1 90.62 95 HIS B C 1
ATOM 2093 O O . HIS B 1 95 ? -5.203 -23.828 -10.188 1 90.62 95 HIS B O 1
ATOM 2099 N N . ASP B 1 96 ? -7.324 -23.219 -10.602 1 87 96 ASP B N 1
ATOM 2100 C CA . ASP B 1 96 ? -7.895 -24.141 -9.633 1 87 96 ASP B CA 1
ATOM 2101 C C . ASP B 1 96 ? -7.41 -25.562 -9.891 1 87 96 ASP B C 1
ATOM 2103 O O . ASP B 1 96 ? -7.102 -26.312 -8.953 1 87 96 ASP B O 1
ATOM 2107 N N . ASP B 1 97 ? -7.266 -25.844 -11.133 1 84.06 97 ASP B N 1
ATOM 2108 C CA . ASP B 1 97 ? -6.902 -27.203 -11.523 1 84.06 97 ASP B CA 1
ATOM 2109 C C . ASP B 1 97 ? -5.426 -27.484 -11.242 1 84.06 97 ASP B C 1
ATOM 2111 O O . ASP B 1 97 ? -4.988 -28.641 -11.273 1 84.06 97 ASP B O 1
ATOM 2115 N N . ALA B 1 98 ? -4.711 -26.516 -10.961 1 87.69 98 ALA B N 1
ATOM 2116 C CA . ALA B 1 98 ? -3.273 -26.672 -10.766 1 87.69 98 ALA B CA 1
ATOM 2117 C C . ALA B 1 98 ? -2.887 -26.453 -9.305 1 87.69 98 ALA B C 1
ATOM 2119 O O . ALA B 1 98 ? -1.703 -26.5 -8.961 1 87.69 98 ALA B O 1
ATOM 2120 N N . ALA B 1 99 ? -3.871 -26.312 -8.484 1 83.56 99 ALA B N 1
ATOM 2121 C CA . ALA B 1 99 ? -3.611 -26.062 -7.066 1 83.56 99 ALA B CA 1
ATOM 2122 C C . ALA B 1 99 ? -2.99 -27.297 -6.406 1 83.56 99 ALA B C 1
ATOM 2124 O O . ALA B 1 99 ? -3.4 -28.422 -6.676 1 83.56 99 ALA B O 1
ATOM 2125 N N . GLY B 1 100 ? -2.006 -27 -5.574 1 83.62 100 GLY B N 1
ATOM 2126 C CA . GLY B 1 100 ? -1.396 -28.078 -4.82 1 83.62 100 GLY B CA 1
ATOM 2127 C C . GLY B 1 100 ? -0.377 -28.859 -5.625 1 83.62 100 GLY B C 1
ATOM 2128 O O . GLY B 1 100 ? 0.069 -29.938 -5.199 1 83.62 100 GLY B O 1
ATOM 2129 N N . GLN B 1 101 ? -0.014 -28.391 -6.766 1 87.19 101 GLN B N 1
ATOM 2130 C CA . GLN B 1 101 ? 0.898 -29.125 -7.641 1 87.19 101 GLN B CA 1
ATOM 2131 C C . GLN B 1 101 ? 2.273 -28.453 -7.676 1 87.19 101 GLN B C 1
ATOM 2133 O O . GLN B 1 101 ? 3.102 -28.781 -8.531 1 87.19 101 GLN B O 1
ATOM 2138 N N . GLY B 1 102 ? 2.449 -27.516 -6.812 1 92.5 102 GLY B N 1
ATOM 2139 C CA . GLY B 1 102 ? 3.758 -26.891 -6.699 1 92.5 102 GLY B CA 1
ATOM 2140 C C . GLY B 1 102 ? 3.943 -25.719 -7.641 1 92.5 102 GLY B C 1
ATOM 2141 O O . GLY B 1 102 ? 5.008 -25.094 -7.664 1 92.5 102 GLY B O 1
ATOM 2142 N N . VAL B 1 103 ? 2.979 -25.391 -8.406 1 94.56 103 VAL B N 1
ATOM 2143 C CA . VAL B 1 103 ? 3.051 -24.328 -9.391 1 94.56 103 VAL B CA 1
ATOM 2144 C C . VAL B 1 103 ? 3.322 -23 -8.695 1 94.56 103 VAL B C 1
ATOM 2146 O O . VAL B 1 103 ? 4.172 -22.219 -9.141 1 94.56 103 VAL B O 1
ATOM 2149 N N . GLY B 1 104 ? 2.65 -22.766 -7.602 1 95.81 104 GLY B N 1
ATOM 2150 C CA . GLY B 1 104 ? 2.861 -21.547 -6.84 1 95.81 104 GLY B CA 1
ATOM 2151 C C . GLY B 1 104 ? 4.289 -21.391 -6.348 1 95.81 104 GLY B C 1
ATOM 2152 O O . GLY B 1 104 ? 4.875 -20.312 -6.469 1 95.81 104 GLY B O 1
ATOM 2153 N N . ARG B 1 105 ? 4.785 -22.438 -5.879 1 96.25 105 ARG B N 1
ATOM 2154 C CA . ARG B 1 105 ? 6.156 -22.422 -5.383 1 96.25 105 ARG B CA 1
ATOM 2155 C C . ARG B 1 105 ? 7.141 -22.109 -6.504 1 96.25 105 ARG B C 1
ATOM 2157 O O . ARG B 1 105 ? 8.062 -21.312 -6.32 1 96.25 105 ARG B O 1
ATOM 2164 N N . MET B 1 106 ? 6.953 -22.703 -7.586 1 96 106 MET B N 1
ATOM 2165 C CA . MET B 1 106 ? 7.848 -22.484 -8.719 1 96 106 MET B CA 1
ATOM 2166 C C . MET B 1 106 ? 7.801 -21.031 -9.18 1 96 106 MET B C 1
ATOM 2168 O O . MET B 1 106 ? 8.844 -20.438 -9.469 1 96 106 MET B O 1
ATOM 2172 N N . LEU B 1 107 ? 6.598 -20.5 -9.281 1 97.19 107 LEU B N 1
ATOM 2173 C CA . LEU B 1 107 ? 6.438 -19.094 -9.656 1 97.19 107 LEU B CA 1
ATOM 2174 C C . LEU B 1 107 ? 7.16 -18.188 -8.672 1 97.19 107 LEU B C 1
ATOM 2176 O O . LEU B 1 107 ? 7.898 -17.281 -9.078 1 97.19 107 LEU B O 1
ATOM 2180 N N . LEU B 1 108 ? 6.949 -18.453 -7.426 1 98 108 LEU B N 1
ATOM 2181 C CA . LEU B 1 108 ? 7.555 -17.625 -6.383 1 98 108 LEU B CA 1
ATOM 2182 C C . LEU B 1 108 ? 9.078 -17.703 -6.441 1 98 108 LEU B C 1
ATOM 2184 O O . LEU B 1 108 ? 9.758 -16.688 -6.434 1 98 108 LEU B O 1
ATOM 2188 N N . ASP B 1 109 ? 9.594 -18.906 -6.496 1 97.12 109 ASP B N 1
ATOM 2189 C CA . ASP B 1 109 ? 11.047 -19.094 -6.539 1 97.12 109 ASP B CA 1
ATOM 2190 C C . ASP B 1 109 ? 11.664 -18.328 -7.715 1 97.12 109 ASP B C 1
ATOM 2192 O O . ASP B 1 109 ? 12.68 -17.656 -7.559 1 97.12 109 ASP B O 1
ATOM 2196 N N . LYS B 1 110 ? 11.039 -18.453 -8.836 1 96.56 110 LYS B N 1
ATOM 2197 C CA . LYS B 1 110 ? 11.555 -17.781 -10.031 1 96.56 110 LYS B CA 1
ATOM 2198 C C . LYS B 1 110 ? 11.484 -16.266 -9.883 1 96.56 110 LYS B C 1
ATOM 2200 O O . LYS B 1 110 ? 12.453 -15.57 -10.172 1 96.56 110 LYS B O 1
ATOM 2205 N N . ALA B 1 111 ? 10.352 -15.758 -9.477 1 96.94 111 ALA B N 1
ATOM 2206 C CA . ALA B 1 111 ? 10.156 -14.312 -9.352 1 96.94 111 ALA B CA 1
ATOM 2207 C C . ALA B 1 111 ? 11.133 -13.719 -8.344 1 96.94 111 ALA B C 1
ATOM 2209 O O . ALA B 1 111 ? 11.711 -12.656 -8.578 1 96.94 111 ALA B O 1
ATOM 2210 N N . ILE B 1 112 ? 11.273 -14.391 -7.246 1 97.44 112 ILE B N 1
ATOM 2211 C CA . ILE B 1 112 ? 12.172 -13.922 -6.195 1 97.44 112 ILE B CA 1
ATOM 2212 C C . ILE B 1 112 ? 13.609 -13.922 -6.707 1 97.44 112 ILE B C 1
ATOM 2214 O O . ILE B 1 112 ? 14.336 -12.945 -6.527 1 97.44 112 ILE B O 1
ATOM 2218 N N . HIS B 1 113 ? 13.977 -15.023 -7.367 1 96.19 113 HIS B N 1
ATOM 2219 C CA . HIS B 1 113 ? 15.32 -15.117 -7.922 1 96.19 113 HIS B CA 1
ATOM 2220 C C . HIS B 1 113 ? 15.586 -14 -8.922 1 96.19 113 HIS B C 1
ATOM 2222 O O . HIS B 1 113 ? 16.594 -13.289 -8.812 1 96.19 113 HIS B O 1
ATOM 2228 N N . VAL B 1 114 ? 14.719 -13.82 -9.844 1 95 114 VAL B N 1
ATOM 2229 C CA . VAL B 1 114 ? 14.875 -12.797 -10.875 1 95 114 VAL B CA 1
ATOM 2230 C C . VAL B 1 114 ? 14.852 -11.414 -10.234 1 95 114 VAL B C 1
ATOM 2232 O O . VAL B 1 114 ? 15.672 -10.555 -10.57 1 95 114 VAL B O 1
ATOM 2235 N N . GLY B 1 115 ? 13.906 -11.18 -9.328 1 95.25 115 GLY B N 1
ATOM 2236 C CA . GLY B 1 115 ? 13.773 -9.898 -8.656 1 95.25 115 GLY B CA 1
ATOM 2237 C C . GLY B 1 115 ? 15.031 -9.461 -7.938 1 95.25 115 GLY B C 1
ATOM 2238 O O . GLY B 1 115 ? 15.492 -8.328 -8.102 1 95.25 115 GLY B O 1
ATOM 2239 N N . PHE B 1 116 ? 15.617 -10.352 -7.176 1 96 116 PHE B N 1
ATOM 2240 C CA . PHE B 1 116 ? 16.766 -10.008 -6.332 1 96 116 PHE B CA 1
ATOM 2241 C C . PHE B 1 116 ? 18.062 -10.039 -7.137 1 96 116 PHE B C 1
ATOM 2243 O O . PHE B 1 116 ? 18.938 -9.203 -6.93 1 96 116 PHE B O 1
ATOM 2250 N N . GLN B 1 117 ? 18.141 -10.875 -8.086 1 93.88 117 GLN B N 1
ATOM 2251 C CA . GLN B 1 117 ? 19.422 -11.07 -8.758 1 93.88 117 GLN B CA 1
ATOM 2252 C C . GLN B 1 117 ? 19.531 -10.203 -10.008 1 93.88 117 GLN B C 1
ATOM 2254 O O . GLN B 1 117 ? 20.625 -9.742 -10.359 1 93.88 117 GLN B O 1
ATOM 2259 N N . TYR B 1 118 ? 18.438 -9.961 -10.68 1 91.19 118 TYR B N 1
ATOM 2260 C CA . TYR B 1 118 ? 18.531 -9.328 -11.992 1 91.19 118 TYR B CA 1
ATOM 2261 C C . TYR B 1 118 ? 17.828 -7.977 -12 1 91.19 118 TYR B C 1
ATOM 2263 O O . TYR B 1 118 ? 18.188 -7.094 -12.789 1 91.19 118 TYR B O 1
ATOM 2271 N N . LEU B 1 119 ? 16.875 -7.758 -11.125 1 89.31 119 LEU B N 1
ATOM 2272 C CA . LEU B 1 119 ? 16.078 -6.535 -11.188 1 89.31 119 LEU B CA 1
ATOM 2273 C C . LEU B 1 119 ? 16.438 -5.598 -10.039 1 89.31 119 LEU B C 1
ATOM 2275 O O . LEU B 1 119 ? 15.766 -4.586 -9.828 1 89.31 119 LEU B O 1
ATOM 2279 N N . ASP B 1 120 ? 17.344 -5.906 -9.164 1 90.12 120 ASP B N 1
ATOM 2280 C CA . ASP B 1 120 ? 17.922 -5.094 -8.102 1 90.12 120 ASP B CA 1
ATOM 2281 C C . ASP B 1 120 ? 16.891 -4.773 -7.031 1 90.12 120 ASP B C 1
ATOM 2283 O O . ASP B 1 120 ? 16.906 -3.691 -6.438 1 90.12 120 ASP B O 1
ATOM 2287 N N . LEU B 1 121 ? 15.891 -5.582 -6.922 1 94.31 121 LEU B N 1
ATOM 2288 C CA . LEU B 1 121 ? 14.969 -5.445 -5.801 1 94.31 121 LEU B CA 1
ATOM 2289 C C . LEU B 1 121 ? 15.664 -5.789 -4.484 1 94.31 121 LEU B C 1
ATOM 2291 O O . LEU B 1 121 ? 16.562 -6.633 -4.453 1 94.31 121 LEU B O 1
ATOM 2295 N N . GLN B 1 122 ? 15.266 -5.109 -3.443 1 95.56 122 GLN B N 1
ATOM 2296 C CA . GLN B 1 122 ? 15.773 -5.391 -2.105 1 95.56 122 GLN B CA 1
ATOM 2297 C C . GLN B 1 122 ? 14.688 -5.98 -1.213 1 95.56 122 GLN B C 1
ATOM 2299 O O . GLN B 1 122 ? 14.984 -6.555 -0.162 1 95.56 122 GLN B O 1
ATOM 2304 N N . ARG B 1 123 ? 13.547 -5.793 -1.642 1 97.38 123 ARG B N 1
ATOM 2305 C CA . ARG B 1 123 ? 12.391 -6.207 -0.856 1 97.38 123 ARG B CA 1
ATOM 2306 C C 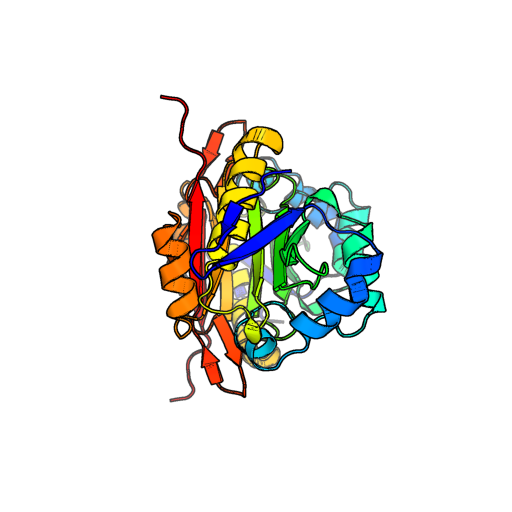. ARG B 1 123 ? 11.219 -6.57 -1.76 1 97.38 123 ARG B C 1
ATOM 2308 O O . ARG B 1 123 ? 10.922 -5.859 -2.725 1 97.38 123 ARG B O 1
ATOM 2315 N N . ILE B 1 124 ? 10.641 -7.699 -1.57 1 98.12 124 ILE B N 1
ATOM 2316 C CA . ILE B 1 124 ? 9.375 -8.109 -2.18 1 98.12 124 ILE B CA 1
ATOM 2317 C C . ILE B 1 124 ? 8.328 -8.328 -1.094 1 98.12 124 ILE B C 1
ATOM 2319 O O . ILE B 1 124 ? 8.586 -9.008 -0.096 1 98.12 124 ILE B O 1
ATOM 2323 N N . GLU B 1 125 ? 7.188 -7.699 -1.286 1 98.25 125 GLU B N 1
ATOM 2324 C CA . GLU B 1 125 ? 6.16 -7.758 -0.25 1 98.25 125 GLU B CA 1
ATOM 2325 C C . GLU B 1 125 ? 4.816 -8.188 -0.828 1 98.25 125 GLU B C 1
ATOM 2327 O O . GLU B 1 125 ? 4.641 -8.211 -2.047 1 98.25 125 GLU B O 1
ATOM 2332 N N . LEU B 1 126 ? 3.938 -8.57 0.075 1 96.75 126 LEU B N 1
ATOM 2333 C CA . LEU B 1 126 ? 2.59 -8.961 -0.328 1 96.75 126 LEU B CA 1
ATOM 2334 C C . LEU B 1 126 ? 1.607 -8.789 0.826 1 96.75 126 LEU B C 1
ATOM 2336 O O . LEU B 1 126 ? 2.018 -8.625 1.978 1 96.75 126 LEU B O 1
ATOM 2340 N N . GLU B 1 127 ? 0.405 -8.734 0.459 1 95.75 127 GLU B N 1
ATOM 2341 C CA . GLU B 1 127 ? -0.705 -8.812 1.403 1 95.75 127 GLU B CA 1
ATOM 2342 C C . GLU B 1 127 ? -1.566 -10.047 1.141 1 95.75 127 GLU B C 1
ATOM 2344 O O . GLU B 1 127 ? -1.848 -10.375 -0.012 1 95.75 127 GLU B O 1
ATOM 2349 N N . VAL B 1 128 ? -1.949 -10.719 2.209 1 95.81 128 VAL B N 1
ATOM 2350 C CA . VAL B 1 128 ? -2.754 -11.93 2.109 1 9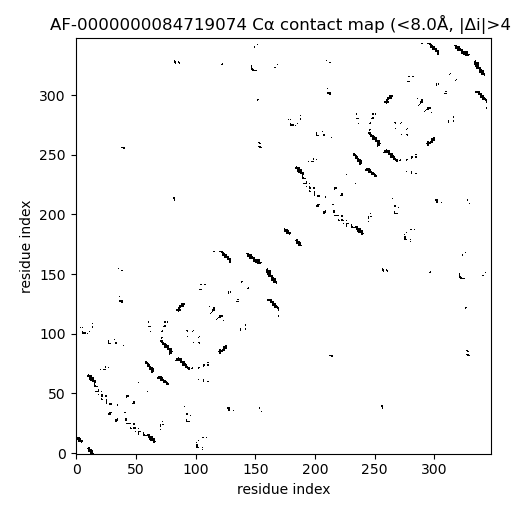5.81 128 VAL B CA 1
ATOM 2351 C C . VAL B 1 128 ? -3.803 -11.953 3.219 1 95.81 128 VAL B C 1
ATOM 2353 O O . VAL B 1 128 ? -3.512 -11.594 4.363 1 95.81 128 VAL B O 1
ATOM 2356 N N . TYR B 1 129 ? -4.977 -12.367 2.84 1 95 129 TYR B N 1
ATOM 2357 C CA . TYR B 1 129 ? -6.027 -12.445 3.848 1 95 129 TYR B CA 1
ATOM 2358 C C . TYR B 1 129 ? -5.703 -13.5 4.895 1 95 129 TYR B C 1
ATOM 2360 O O . TYR B 1 129 ? -5.191 -14.578 4.566 1 95 129 TYR B O 1
ATOM 2368 N N . VAL B 1 130 ? -6.109 -13.242 6.098 1 96.19 130 VAL B N 1
ATOM 2369 C CA . VAL B 1 130 ? -5.766 -14.102 7.223 1 96.19 130 VAL B CA 1
ATOM 2370 C C . VAL B 1 130 ? -6.449 -15.453 7.066 1 96.19 130 VAL B C 1
ATOM 2372 O O . VAL B 1 130 ? -5.988 -16.453 7.613 1 96.19 130 VAL B O 1
ATOM 2375 N N . ASP B 1 131 ? -7.512 -15.492 6.328 1 94.12 131 ASP B N 1
ATOM 2376 C CA . ASP B 1 131 ? -8.281 -16.719 6.184 1 94.12 131 ASP B CA 1
ATOM 2377 C C . ASP B 1 131 ? -7.879 -17.469 4.91 1 94.12 131 ASP B C 1
ATOM 2379 O O . ASP B 1 131 ? -8.672 -18.25 4.363 1 94.12 131 ASP B O 1
ATOM 2383 N N . ASN B 1 132 ? -6.707 -17.219 4.418 1 92.62 132 ASN B N 1
ATOM 2384 C CA . ASN B 1 132 ? -6.098 -17.953 3.32 1 92.62 132 ASN B CA 1
ATOM 2385 C C . ASN B 1 132 ? -4.863 -18.734 3.785 1 92.62 132 ASN B C 1
ATOM 2387 O O . ASN B 1 132 ? -3.744 -18.422 3.369 1 92.62 132 ASN B O 1
ATOM 2391 N N . PRO B 1 133 ? -5.082 -19.75 4.562 1 94.31 133 PRO B N 1
ATOM 2392 C CA . PRO B 1 133 ? -3.943 -20.453 5.152 1 94.31 133 PRO B CA 1
ATOM 2393 C C . PRO B 1 133 ? -3.047 -21.109 4.105 1 94.31 133 PRO B C 1
ATOM 2395 O O . PRO B 1 133 ? -1.835 -21.219 4.305 1 94.31 133 PRO B O 1
ATOM 2398 N N . ALA B 1 134 ? -3.643 -21.578 3.033 1 91.88 134 ALA B N 1
ATOM 2399 C CA . ALA B 1 134 ? -2.852 -22.219 1.985 1 91.88 134 ALA B CA 1
ATOM 2400 C C . ALA B 1 134 ? -1.807 -21.25 1.421 1 91.88 134 ALA B C 1
ATOM 2402 O O . ALA B 1 134 ? -0.634 -21.609 1.29 1 91.88 134 ALA B O 1
ATOM 2403 N N . ALA B 1 135 ? -2.217 -20.078 1.089 1 94.12 135 ALA B N 1
ATOM 2404 C CA . ALA B 1 135 ? -1.295 -19.078 0.564 1 94.12 135 ALA B CA 1
ATOM 2405 C C . ALA B 1 135 ? -0.268 -18.672 1.617 1 94.12 135 ALA B C 1
ATOM 2407 O O . ALA B 1 135 ? 0.925 -18.562 1.32 1 94.12 135 ALA B O 1
ATOM 2408 N N . ILE B 1 136 ? -0.714 -18.5 2.852 1 96.88 136 ILE B N 1
ATOM 2409 C CA . ILE B 1 136 ? 0.162 -18.094 3.947 1 96.88 136 ILE B CA 1
ATOM 2410 C C . ILE B 1 136 ? 1.266 -19.141 4.133 1 96.88 136 ILE B C 1
ATOM 2412 O O . ILE B 1 136 ? 2.445 -18.797 4.219 1 96.88 136 ILE B O 1
ATOM 2416 N N . HIS B 1 137 ? 0.892 -20.359 4.184 1 96.69 137 HIS B N 1
ATOM 2417 C CA . HIS B 1 137 ? 1.854 -21.438 4.352 1 96.69 137 HIS B CA 1
ATOM 2418 C C . HIS B 1 137 ? 2.861 -21.469 3.209 1 96.69 137 HIS B C 1
ATOM 2420 O O . HIS B 1 137 ? 4.062 -21.625 3.436 1 96.69 137 HIS B O 1
ATOM 2426 N N . LEU B 1 138 ? 2.381 -21.328 2.031 1 96.5 138 LEU B N 1
ATOM 2427 C CA . LEU B 1 138 ? 3.254 -21.297 0.864 1 96.5 138 LEU B CA 1
ATOM 2428 C C . LEU B 1 138 ? 4.273 -20.172 0.987 1 96.5 138 LEU B C 1
ATOM 2430 O O . LEU B 1 138 ? 5.469 -20.375 0.775 1 96.5 138 LEU B O 1
ATOM 2434 N N . TYR B 1 139 ? 3.822 -18.953 1.299 1 98.06 139 TYR B N 1
ATOM 2435 C CA . TYR B 1 139 ? 4.703 -17.797 1.416 1 98.06 139 TYR B CA 1
ATOM 2436 C C . TYR B 1 139 ? 5.742 -18.016 2.51 1 98.06 139 TYR B C 1
ATOM 2438 O O . TYR B 1 139 ? 6.922 -17.703 2.32 1 98.06 139 TYR B O 1
ATOM 2446 N N . GLU B 1 140 ? 5.297 -18.547 3.629 1 98.25 140 GLU B N 1
ATOM 2447 C CA . GLU B 1 140 ? 6.215 -18.828 4.723 1 98.25 140 GLU B CA 1
ATOM 2448 C C . GLU B 1 140 ? 7.266 -19.859 4.305 1 98.25 140 GLU B C 1
ATOM 2450 O O . GLU B 1 140 ? 8.453 -19.703 4.609 1 98.25 140 GLU B O 1
ATOM 2455 N N . LYS B 1 141 ? 6.824 -20.844 3.643 1 97.06 141 LYS B N 1
ATOM 2456 C CA . LYS B 1 141 ? 7.723 -21.906 3.201 1 97.06 141 LYS B CA 1
ATOM 2457 C C . LYS B 1 141 ? 8.805 -21.359 2.271 1 97.06 141 LYS B C 1
ATOM 2459 O O . LYS B 1 141 ? 9.938 -21.828 2.289 1 97.06 141 LYS B O 1
ATOM 2464 N N . VAL B 1 142 ? 8.43 -20.406 1.499 1 97.12 142 VAL B N 1
ATOM 2465 C CA . VAL B 1 142 ? 9.359 -19.875 0.513 1 97.12 142 VAL B CA 1
ATOM 2466 C C . VAL B 1 142 ? 10.312 -18.875 1.187 1 97.12 142 VAL B C 1
ATOM 2468 O O . VAL B 1 142 ? 11.383 -18.578 0.653 1 97.12 142 VAL B O 1
ATOM 2471 N N . GLY B 1 143 ? 9.914 -18.297 2.348 1 97.81 143 GLY B N 1
ATOM 2472 C CA . GLY B 1 143 ? 10.836 -17.438 3.082 1 97.81 143 GLY B CA 1
ATOM 2473 C C . GLY B 1 143 ? 10.258 -16.078 3.428 1 97.81 143 GLY B C 1
ATOM 2474 O O . GLY B 1 143 ? 10.938 -15.242 4.02 1 97.81 143 GLY B O 1
ATOM 2475 N N . PHE B 1 144 ? 9 -15.859 3.037 1 98.69 144 PHE B N 1
ATOM 2476 C CA . PHE B 1 144 ? 8.359 -14.617 3.455 1 98.69 144 PHE B CA 1
ATOM 2477 C C . PHE B 1 144 ? 8.164 -14.594 4.965 1 98.69 144 PHE B C 1
ATOM 2479 O O . PHE B 1 144 ? 7.84 -15.617 5.57 1 98.69 144 PHE B O 1
ATOM 2486 N N . VAL B 1 145 ? 8.32 -13.406 5.547 1 98.56 145 VAL B N 1
ATOM 2487 C CA . VAL B 1 145 ? 8.172 -13.211 6.984 1 98.56 145 VAL B CA 1
ATOM 2488 C C . VAL B 1 145 ? 6.961 -12.32 7.262 1 98.56 145 VAL B C 1
ATOM 2490 O O . VAL B 1 145 ? 6.742 -11.328 6.566 1 98.56 145 VAL B O 1
ATOM 2493 N N . HIS B 1 146 ? 6.191 -12.68 8.266 1 98.62 146 HIS B N 1
ATOM 2494 C CA . HIS B 1 146 ? 5.066 -11.867 8.719 1 98.62 146 HIS B CA 1
ATOM 2495 C C . HIS B 1 146 ? 5.547 -10.555 9.336 1 98.62 146 HIS B C 1
ATOM 2497 O O . HIS B 1 146 ? 6.332 -10.562 10.289 1 98.62 146 HIS B O 1
ATOM 2503 N N . GLU B 1 147 ? 5.055 -9.492 8.797 1 98.75 147 GLU B N 1
ATOM 2504 C CA . GLU B 1 147 ? 5.527 -8.195 9.289 1 98.75 147 GLU B CA 1
ATOM 2505 C C . GLU B 1 147 ? 4.426 -7.469 10.055 1 98.75 147 GLU B C 1
ATOM 2507 O O . GLU B 1 147 ? 4.68 -6.43 10.672 1 98.75 147 GLU B O 1
ATOM 2512 N N . GLY B 1 148 ? 3.285 -7.961 9.984 1 98.5 148 GLY B N 1
ATOM 2513 C CA . GLY B 1 148 ? 2.172 -7.375 10.711 1 98.5 148 GLY B CA 1
ATOM 2514 C C . GLY B 1 148 ? 0.82 -7.719 10.117 1 98.5 148 GLY B C 1
ATOM 2515 O O . GLY B 1 148 ? 0.742 -8.398 9.094 1 98.5 148 GLY B O 1
ATOM 2516 N N . THR B 1 149 ? -0.23 -7.285 10.836 1 98.56 149 THR B N 1
ATOM 2517 C CA . THR B 1 149 ? -1.602 -7.57 10.43 1 98.56 149 THR B CA 1
ATOM 2518 C C . THR B 1 149 ? -2.42 -6.285 10.344 1 98.56 149 THR B C 1
ATOM 2520 O O . THR B 1 149 ? -2.469 -5.516 11.305 1 98.56 149 THR B 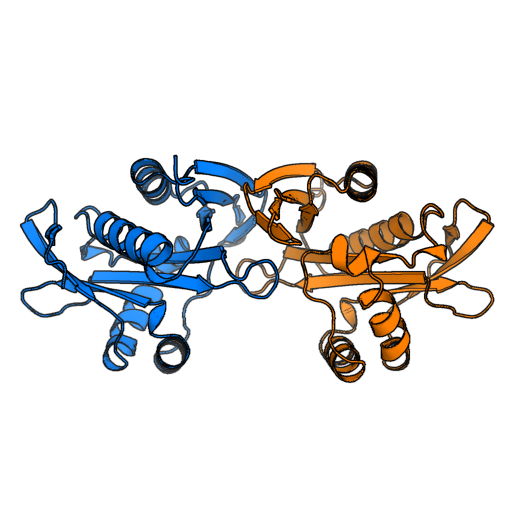O 1
ATOM 2523 N N . LYS B 1 150 ? -2.934 -6.012 9.188 1 97.75 150 LYS B N 1
ATOM 2524 C CA . LYS B 1 150 ? -3.893 -4.926 9.008 1 97.75 150 LYS B CA 1
ATOM 2525 C C . LYS B 1 150 ? -5.293 -5.348 9.445 1 97.75 150 LYS B C 1
ATOM 2527 O O . LYS B 1 150 ? -5.914 -6.207 8.812 1 97.75 150 LYS B O 1
ATOM 2532 N N . ARG B 1 151 ? -5.82 -4.766 10.492 1 97.38 151 ARG B N 1
ATOM 2533 C CA . ARG B 1 151 ? -7.176 -5.039 10.953 1 97.38 151 ARG B CA 1
ATOM 2534 C C . ARG B 1 151 ? -8.211 -4.41 10.023 1 97.38 151 ARG B C 1
ATOM 2536 O O . ARG B 1 151 ? -8.031 -3.281 9.555 1 97.38 151 ARG B O 1
ATOM 2543 N N . ARG B 1 152 ? -9.273 -5.188 9.711 1 95.75 152 ARG B N 1
ATOM 2544 C CA . ARG B 1 152 ? -10.336 -4.719 8.828 1 95.75 152 ARG B CA 1
ATOM 2545 C C . ARG B 1 152 ? -9.766 -4.145 7.535 1 95.75 152 ARG B C 1
ATOM 2547 O O . ARG B 1 152 ? -10.141 -3.049 7.117 1 95.75 152 ARG B O 1
ATOM 2554 N N . ASN B 1 153 ? -8.875 -4.91 6.93 1 93.06 153 ASN B N 1
ATOM 2555 C CA . ASN B 1 153 ? -8.078 -4.512 5.77 1 93.06 153 ASN B CA 1
ATOM 2556 C C . ASN B 1 153 ? -8.922 -4.48 4.496 1 93.06 153 ASN B C 1
ATOM 2558 O O . ASN B 1 153 ? -8.523 -3.871 3.502 1 93.06 153 ASN B O 1
ATOM 2562 N N . ALA B 1 154 ? -10.07 -5.129 4.504 1 91.06 154 ALA B N 1
ATOM 2563 C CA . ALA B 1 154 ? -10.93 -5.199 3.326 1 91.06 154 ALA B CA 1
ATOM 2564 C C . ALA B 1 154 ? -12.352 -5.586 3.711 1 91.06 154 ALA B C 1
ATOM 2566 O O . ALA B 1 154 ? -12.602 -6.055 4.824 1 91.06 154 ALA B O 1
ATOM 2567 N N . ILE B 1 155 ? -13.195 -5.305 2.742 1 87.5 155 ILE B N 1
ATOM 2568 C CA . ILE B 1 155 ? -14.562 -5.785 2.863 1 87.5 155 ILE B CA 1
ATOM 2569 C C . ILE B 1 155 ? -14.852 -6.816 1.772 1 87.5 155 ILE B C 1
ATOM 2571 O O . ILE B 1 155 ? -14.711 -6.52 0.582 1 87.5 155 ILE B O 1
ATOM 2575 N N . ARG B 1 156 ? -15.141 -7.961 2.221 1 85.81 156 ARG B N 1
ATOM 2576 C CA . ARG B 1 156 ? -15.516 -9.055 1.331 1 85.81 156 ARG B CA 1
ATOM 2577 C C . ARG B 1 156 ? -16.891 -9.609 1.688 1 85.81 156 ARG B C 1
ATOM 2579 O O . ARG B 1 156 ? -17.094 -10.094 2.805 1 85.81 156 ARG B O 1
ATOM 2586 N N . ASP B 1 157 ? -17.797 -9.57 0.693 1 84 157 ASP B N 1
ATOM 2587 C CA . ASP B 1 157 ? -19.156 -10.023 0.92 1 84 157 ASP B CA 1
ATOM 2588 C C . ASP B 1 157 ? -19.766 -9.359 2.154 1 84 157 ASP B C 1
ATOM 2590 O O . ASP B 1 157 ? -20.359 -10.031 2.998 1 84 157 ASP B O 1
ATOM 2594 N N . GLY B 1 158 ? -19.438 -8.133 2.381 1 83.5 158 GLY B N 1
ATOM 2595 C CA . GLY B 1 158 ? -20.031 -7.332 3.441 1 83.5 158 GLY B CA 1
ATOM 2596 C C . GLY B 1 158 ? -19.344 -7.516 4.781 1 83.5 158 GLY B C 1
ATOM 2597 O O . GLY B 1 158 ? -19.719 -6.891 5.77 1 83.5 158 GLY B O 1
ATOM 2598 N N . VAL B 1 159 ? -18.375 -8.375 4.812 1 88.31 159 VAL B N 1
ATOM 2599 C CA . VAL B 1 159 ? -17.688 -8.664 6.066 1 88.31 159 VAL B CA 1
ATOM 2600 C C . VAL B 1 159 ? -16.25 -8.164 6 1 88.31 159 VAL B C 1
ATOM 2602 O O . VAL B 1 159 ? -15.578 -8.32 4.977 1 88.31 159 VAL B O 1
ATOM 2605 N N . HIS B 1 160 ? -15.828 -7.617 7.148 1 90.81 160 HIS B N 1
ATOM 2606 C CA . HIS B 1 160 ? -14.438 -7.184 7.238 1 90.81 160 HIS B CA 1
ATOM 2607 C C . HIS B 1 160 ? -13.492 -8.375 7.355 1 90.81 160 HIS B C 1
ATOM 2609 O O . HIS B 1 160 ? -13.797 -9.344 8.047 1 90.81 160 HIS B O 1
ATOM 2615 N N . VAL B 1 161 ? -12.383 -8.219 6.684 1 94.19 161 VAL B N 1
ATOM 2616 C CA . VAL B 1 161 ? -11.367 -9.258 6.785 1 94.19 161 VAL B CA 1
ATOM 2617 C C . VAL B 1 161 ? -10 -8.617 7.047 1 94.19 161 VAL B C 1
ATOM 2619 O O . VAL B 1 161 ? -9.688 -7.566 6.488 1 94.19 161 VAL B O 1
ATOM 2622 N N . ASP B 1 162 ? -9.281 -9.281 7.914 1 96.81 162 ASP B N 1
ATOM 2623 C CA . ASP B 1 162 ? -7.914 -8.836 8.195 1 96.81 162 ASP B CA 1
ATOM 2624 C C . ASP B 1 162 ? -6.945 -9.336 7.121 1 96.81 162 ASP B C 1
ATOM 2626 O O . ASP B 1 162 ? -7.242 -10.289 6.402 1 96.81 162 ASP B O 1
ATOM 2630 N N . GLY B 1 163 ? -5.816 -8.602 6.992 1 96.56 163 GLY B N 1
ATOM 2631 C CA . GLY B 1 163 ? -4.773 -8.992 6.055 1 96.56 163 GLY B CA 1
ATOM 2632 C C . GLY B 1 163 ? -3.391 -9.008 6.68 1 96.56 163 GLY B C 1
ATOM 2633 O O . GLY B 1 163 ? -3.039 -8.109 7.449 1 96.56 163 GLY B O 1
ATOM 2634 N N . HIS B 1 164 ? -2.678 -10.039 6.41 1 97.88 164 HIS B N 1
ATOM 2635 C CA . HIS B 1 164 ? -1.273 -10.094 6.801 1 97.88 164 HIS B CA 1
ATOM 2636 C C . HIS B 1 164 ? -0.391 -9.359 5.797 1 97.88 164 HIS B C 1
ATOM 2638 O O . HIS B 1 164 ? -0.593 -9.477 4.586 1 97.88 164 HIS B O 1
ATOM 2644 N N . MET B 1 165 ? 0.519 -8.656 6.312 1 97.94 165 MET B N 1
ATOM 2645 C CA . MET B 1 165 ? 1.633 -8.141 5.516 1 97.94 165 MET B CA 1
ATOM 2646 C C . MET B 1 165 ? 2.854 -9.047 5.648 1 97.94 165 MET B C 1
ATOM 2648 O O . MET B 1 165 ? 3.275 -9.375 6.762 1 97.94 165 MET B O 1
ATOM 2652 N N . MET B 1 166 ? 3.359 -9.469 4.543 1 98.56 166 MET B N 1
ATOM 2653 C CA . MET B 1 166 ? 4.551 -10.32 4.527 1 98.56 166 MET B CA 1
ATOM 2654 C C . MET B 1 166 ? 5.574 -9.797 3.525 1 98.56 166 MET B C 1
ATOM 2656 O O . MET B 1 166 ? 5.219 -9.117 2.559 1 98.56 166 MET B O 1
ATOM 2660 N N . ALA B 1 167 ? 6.824 -10.125 3.836 1 98.75 167 ALA B N 1
ATOM 2661 C CA . ALA B 1 167 ? 7.875 -9.688 2.924 1 98.75 167 ALA B CA 1
ATOM 2662 C C . ALA B 1 167 ? 9.07 -10.633 2.969 1 98.75 167 ALA B C 1
ATOM 2664 O O . ALA B 1 167 ? 9.25 -11.375 3.939 1 98.75 167 ALA B O 1
ATOM 2665 N N . ILE B 1 168 ? 9.773 -10.664 1.922 1 98.44 168 ILE B N 1
ATOM 2666 C CA . ILE B 1 168 ? 11.078 -11.312 1.828 1 98.44 168 ILE B CA 1
ATOM 2667 C C . ILE B 1 168 ? 12.125 -10.289 1.386 1 98.44 168 ILE B C 1
ATOM 2669 O O . ILE B 1 168 ? 11.852 -9.445 0.527 1 98.44 168 ILE B O 1
ATOM 2673 N N . LEU B 1 169 ? 13.289 -10.289 2.061 1 97.94 169 LEU B N 1
ATOM 2674 C CA . LEU B 1 169 ? 14.359 -9.328 1.798 1 97.94 169 LEU B CA 1
ATOM 2675 C C . LEU B 1 169 ? 15.531 -9.992 1.084 1 97.94 169 LEU B C 1
ATOM 2677 O O . LEU B 1 169 ? 15.844 -11.156 1.354 1 97.94 169 LEU B O 1
ATOM 2681 N N . LYS B 1 170 ? 16.047 -9.242 0.184 1 95.56 170 LYS B N 1
ATOM 2682 C CA . LYS B 1 170 ? 17.312 -9.711 -0.392 1 95.56 170 LYS B CA 1
ATOM 2683 C C . LYS B 1 170 ? 18.359 -9.93 0.69 1 95.56 170 LYS B C 1
ATOM 2685 O O . LYS B 1 170 ? 18.578 -9.055 1.533 1 95.56 170 LYS B O 1
ATOM 2690 N N . PRO B 1 171 ? 18.953 -11.133 0.683 1 90.94 171 PRO B N 1
ATOM 2691 C CA . PRO B 1 171 ? 20.016 -11.359 1.674 1 90.94 171 PRO B CA 1
ATOM 2692 C C . PRO B 1 171 ? 21.156 -10.344 1.574 1 90.94 171 PRO B C 1
ATOM 2694 O O . PRO B 1 171 ? 21.5 -9.914 0.473 1 90.94 171 PRO B O 1
ATOM 2697 N N . LEU B 1 172 ? 21.562 -9.766 2.697 1 80.88 172 LEU B N 1
ATOM 2698 C CA . LEU B 1 172 ? 22.688 -8.828 2.725 1 80.88 172 LEU B CA 1
ATOM 2699 C C . LEU B 1 172 ? 23.984 -9.531 2.381 1 80.88 172 LEU B C 1
ATOM 2701 O O . LEU B 1 172 ? 24.172 -10.703 2.709 1 80.88 172 LEU B O 1
ATOM 2705 N N . ASP B 1 173 ? 24.656 -9.133 1.326 1 66.5 173 ASP B N 1
ATOM 2706 C CA . ASP B 1 173 ? 25.938 -9.727 0.979 1 66.5 173 ASP B CA 1
ATOM 2707 C C . ASP B 1 173 ? 26.812 -9.914 2.219 1 66.5 173 ASP B C 1
ATOM 2709 O O . ASP B 1 173 ? 26.922 -9.016 3.057 1 66.5 173 ASP B O 1
ATOM 2713 N N . GLY B 1 174 ? 26.812 -11.125 2.887 1 47 174 GLY B N 1
ATOM 2714 C CA . GLY B 1 174 ? 27.875 -11.406 3.85 1 47 174 GLY B CA 1
ATOM 2715 C C . GLY B 1 174 ? 29.234 -10.891 3.414 1 47 174 GLY B C 1
ATOM 2716 O O . GLY B 1 174 ? 29.453 -10.633 2.23 1 47 174 GLY B O 1
#

Radius of gyration: 22.17 Å; Cα contacts (8 Å, |Δi|>4): 701; chains: 2; bounding box: 50×71×48 Å